Protein 2EHB (pdb70)

Nearest PDB structures (foldseek):
  2ehb-assembly1_A  TM=1.006E+00  e=1.854E-29  Arabidopsis thaliana
  1v1f-assembly1_A  TM=8.609E-01  e=2.657E-23  Arabidopsis thaliana
  2zfd-assembly1_A  TM=9.665E-01  e=7.787E-21  Arabidopsis thaliana
  5x9a-assembly1_B  TM=8.053E-01  e=3.527E-09  Ciona intestinalis
  6od0-assembly1_A  TM=8.178E-01  e=7.966E-07  Homo sapiens

GO terms:
  GO:0005515 protein binding (F, IPI)
  GO:0005737 cytoplasm (C, IDA)
  GO:0042539 hypotonic salinity response (P, IMP)
  GO:0030007 intracellular potassium ion homeostasis (P, IMP)
  GO:0071472 cellular response to salt stress (P, IMP)
  GO:0005513 detection of calcium ion (P, IMP)

InterPro domains:
  IPR002048 EF-hand domain [PF13202] (77-98)
  IPR002048 EF-hand domain [PF13499] (111-180)
  IPR002048 EF-hand domain [PS50222] (71-106)
  IPR002048 EF-hand domain [PS50222] (108-143)
  IPR002048 EF-hand domain [PS50222] (152-187)
  IPR002048 EF-hand domain [SM00054] (75-103)
  IPR002048 EF-hand domain [SM00054] (112-140)
  IPR002048 EF-hand domain [SM00054] (156-184)
  IPR002048 EF-hand domain [cd00051] (112-182)
  IPR011992 EF-hand domain pair [SSF47473] (22-206)
  IPR045198 Calcineurin B-like [PTHR23056] (1-213)

Radius of gyration: 20.64 Å; Cα contacts (8 Å, |Δi|>4): 469; chains: 2; bounding box: 41×58×54 Å

CATH classification: 1.10.238.10

Structure (mmCIF, N/CA/C/O backbone):
data_2EHB
#
_entry.id   2EHB
#
_cell.length_a   44.137
_cell.length_b   57.387
_cell.length_c   141.896
_cell.angle_alpha   90.00
_cell.angle_beta   90.00
_cell.angle_gamma   90.00
#
_symmetry.space_group_name_H-M   'P 21 21 21'
#
loop_
_entity.id
_entity.type
_entity.pdbx_description
1 polymer 'Calcineurin B-like protein 4'
2 polymer 'CBL-interacting serine/threonine-protein kinase 24'
3 non-polymer 'CALCIUM ION'
4 water water
#
loop_
_atom_site.group_PDB
_atom_site.id
_atom_site.type_symbol
_atom_site.label_atom_id
_atom_site.label_alt_id
_atom_site.label_comp_id
_atom_site.label_asym_id
_atom_site.label_entity_id
_atom_site.label_seq_id
_atom_site.pdbx_PDB_ins_code
_atom_site.Cartn_x
_atom_site.Cartn_y
_atom_site.Cartn_z
_atom_site.occupancy
_atom_site.B_iso_or_equiv
_atom_site.auth_seq_id
_atom_site.auth_comp_id
_atom_site.auth_asym_id
_atom_site.auth_atom_id
_atom_site.pdbx_PDB_model_num
ATOM 1 N N . ASP A 1 21 ? -24.412 -10.173 43.923 1.00 61.74 20 ASP A N 1
ATOM 2 C CA . ASP A 1 21 ? -23.218 -10.154 43.016 1.00 61.78 20 ASP A CA 1
ATOM 3 C C . ASP A 1 21 ? -23.351 -11.149 41.853 1.00 61.42 20 ASP A C 1
ATOM 4 O O . ASP A 1 21 ? -23.142 -10.770 40.699 1.00 61.33 20 ASP A O 1
ATOM 9 N N . PRO A 1 22 ? -23.690 -12.423 42.147 1.00 61.06 21 PRO A N 1
ATOM 10 C CA . PRO A 1 22 ? -24.067 -13.317 41.046 1.00 60.75 21 PRO A CA 1
ATOM 11 C C . PRO A 1 22 ? -25.263 -12.787 40.239 1.00 60.45 21 PRO A C 1
ATOM 12 O O . PRO A 1 22 ? -25.359 -13.052 39.039 1.00 60.61 21 PRO A O 1
ATOM 16 N N . GLU A 1 23 ? -26.153 -12.040 40.895 1.00 59.74 22 GLU A N 1
ATOM 17 C CA . GLU A 1 23 ? -27.321 -11.446 40.239 1.00 58.88 22 GLU A CA 1
ATOM 18 C C . GLU A 1 23 ? -26.921 -10.215 39.446 1.00 57.82 22 GLU A C 1
ATOM 19 O O . GLU A 1 23 ? -27.453 -9.971 38.361 1.00 57.67 22 GLU A O 1
ATOM 25 N N . LEU A 1 24 ? -25.990 -9.439 39.999 1.00 56.61 23 LEU A N 1
ATOM 26 C CA . LEU A 1 24 ? -25.436 -8.284 39.298 1.00 55.42 23 LEU A CA 1
ATOM 27 C C . LEU A 1 24 ? -24.616 -8.726 38.091 1.00 54.52 23 LEU A C 1
ATOM 28 O O . LEU A 1 24 ? -24.706 -8.113 37.023 1.00 54.67 23 LEU A O 1
ATOM 33 N N . LEU A 1 25 ? -23.825 -9.787 38.259 1.00 53.10 24 LEU A N 1
ATOM 34 C CA . LEU A 1 25 ? -22.989 -10.294 37.171 1.00 51.55 24 LEU A CA 1
ATOM 35 C C . LEU A 1 25 ? -23.856 -10.819 36.041 1.00 50.92 24 LEU A C 1
ATOM 36 O O . LEU A 1 25 ? -23.626 -10.505 34.883 1.00 50.34 24 LEU A O 1
ATOM 41 N N . ALA A 1 26 ? -24.868 -11.601 36.401 1.00 50.65 25 ALA A N 1
ATOM 42 C CA . ALA A 1 26 ? -25.801 -12.180 35.441 1.00 50.47 25 ALA A CA 1
ATOM 43 C C . ALA A 1 26 ? -26.583 -11.129 34.661 1.00 50.40 25 ALA A C 1
ATOM 44 O O . ALA A 1 26 ? -27.094 -11.414 33.580 1.00 50.56 25 ALA A O 1
ATOM 46 N N . SER A 1 27 ? -26.676 -9.918 35.209 1.00 50.43 26 SER A N 1
ATOM 47 C CA . SER A 1 27 ? -27.484 -8.864 34.596 1.00 50.48 26 SER A CA 1
ATOM 48 C C . SER A 1 27 ? -26.673 -8.003 33.634 1.00 50.11 26 SER A C 1
ATOM 49 O O . SER A 1 27 ? -27.245 -7.349 32.754 1.00 50.50 26 SER A O 1
ATOM 52 N N . VAL A 1 28 ? -25.353 -7.991 33.812 1.00 49.28 27 VAL A N 1
ATOM 53 C CA . VAL A 1 28 ? -24.467 -7.282 32.892 1.00 48.68 27 VAL A CA 1
ATOM 54 C C . VAL A 1 28 ? -23.850 -8.211 31.834 1.00 48.14 27 VAL A C 1
ATOM 55 O O . VAL A 1 28 ? -23.076 -7.765 30.980 1.00 48.42 27 VAL A O 1
ATOM 59 N N . THR A 1 29 ? -24.205 -9.491 31.884 1.00 47.39 28 THR A N 1
ATOM 60 C CA . THR A 1 29 ? -23.698 -10.485 30.930 1.00 46.78 28 THR A CA 1
ATOM 61 C C . THR A 1 29 ? -24.831 -11.359 30.379 1.00 46.74 28 THR A C 1
ATOM 62 O O . THR A 1 29 ? -25.910 -11.402 30.970 1.00 46.84 28 THR A O 1
ATOM 66 N N . PRO A 1 30 ? -24.588 -12.061 29.250 1.00 46.55 29 PRO A N 1
ATOM 67 C CA . PRO A 1 30 ? -25.530 -13.054 28.715 1.00 46.41 29 PRO A CA 1
ATOM 68 C C . PRO A 1 30 ? -25.767 -14.280 29.613 1.00 46.41 29 PRO A C 1
ATOM 69 O O . PRO A 1 30 ? -26.532 -15.177 29.241 1.00 45.97 29 PRO A O 1
ATOM 73 N N . PHE A 1 31 ? -25.111 -14.324 30.772 1.00 46.46 30 PHE A N 1
ATOM 74 C CA . PHE A 1 31 ? -25.275 -15.440 31.704 1.00 46.53 30 PHE A CA 1
ATOM 75 C C . PHE A 1 31 ? -26.484 -15.237 32.622 1.00 47.27 30 PHE A C 1
ATOM 76 O O . PHE A 1 31 ? -26.876 -14.105 32.917 1.00 47.21 30 PHE A O 1
ATOM 84 N N . THR A 1 32 ? -27.061 -16.340 33.080 1.00 48.24 31 THR A N 1
ATOM 85 C CA . THR A 1 32 ? -28.065 -16.280 34.134 1.00 49.35 31 THR A CA 1
ATOM 86 C C . THR A 1 32 ? -27.416 -16.544 35.482 1.00 49.80 31 THR A C 1
ATOM 87 O O . THR A 1 32 ? -26.313 -17.090 35.543 1.00 50.07 31 THR A O 1
ATOM 91 N N . VAL A 1 33 ? -28.108 -16.147 36.550 1.00 50.28 32 VAL A N 1
ATOM 92 C CA . VAL A 1 33 ? -27.715 -16.434 37.942 1.00 50.73 32 VAL A CA 1
ATOM 93 C C . VAL A 1 33 ? -27.151 -17.845 38.133 1.00 50.91 32 VAL A C 1
ATOM 94 O O . VAL A 1 33 ? -26.099 -18.013 38.744 1.00 51.26 32 VAL A O 1
ATOM 98 N N . GLU A 1 34 ? -27.839 -18.852 37.605 1.00 50.95 33 GLU A N 1
ATOM 99 C CA . GLU A 1 34 ? -27.422 -20.242 37.783 1.00 51.39 33 GLU A CA 1
ATOM 100 C C . GLU A 1 34 ? -26.113 -20.527 37.047 1.00 50.94 33 GLU A C 1
ATOM 101 O O . GLU A 1 34 ? -25.320 -21.375 37.474 1.00 50.93 33 GLU A O 1
ATOM 107 N N . GLU A 1 35 ? -25.905 -19.813 35.941 1.00 50.35 34 GLU A N 1
ATOM 108 C CA . GLU A 1 35 ? -24.691 -19.938 35.143 1.00 49.84 34 GLU A CA 1
ATOM 109 C C . GLU A 1 35 ? -23.492 -19.252 35.798 1.00 48.78 34 GLU A C 1
ATOM 110 O O . GLU A 1 35 ? -22.419 -19.850 35.888 1.00 48.29 34 GLU A O 1
ATOM 116 N N . VAL A 1 36 ? -23.669 -18.017 36.267 1.00 47.89 35 VAL A N 1
ATOM 117 C CA . VAL A 1 36 ? -22.604 -17.353 37.023 1.00 47.22 35 VAL A CA 1
ATOM 118 C C . VAL A 1 36 ? -22.138 -18.246 38.180 1.00 46.96 35 VAL A C 1
ATOM 119 O O . VAL A 1 36 ? -20.941 -18.452 38.347 1.00 47.24 35 VAL A O 1
ATOM 123 N N . GLU A 1 37 ? -23.079 -18.799 38.947 1.00 46.30 36 GLU A N 1
ATOM 124 C CA . GLU A 1 37 ? -22.743 -19.665 40.089 1.00 45.94 36 GLU A CA 1
ATOM 125 C C . GLU A 1 37 ? -22.028 -20.959 39.691 1.00 44.57 36 GLU A C 1
ATOM 126 O O . GLU A 1 37 ? -21.217 -21.482 40.461 1.00 44.51 36 GLU A O 1
ATOM 132 N N . ALA A 1 38 ? -22.335 -21.472 38.499 1.00 43.00 37 ALA A N 1
ATOM 133 C CA . ALA A 1 38 ? -21.616 -22.609 37.943 1.00 41.52 37 ALA A CA 1
ATOM 134 C C . ALA A 1 38 ? -20.168 -22.216 37.574 1.00 40.65 37 ALA A C 1
ATOM 135 O O . ALA A 1 38 ? -19.221 -22.989 37.787 1.00 40.29 37 ALA A O 1
ATOM 137 N N . LEU A 1 39 ? -20.009 -21.012 37.026 1.00 39.13 38 LEU A N 1
ATOM 138 C CA . LEU A 1 39 ? -18.694 -20.495 36.665 1.00 37.83 38 LEU A CA 1
ATOM 139 C C . LEU A 1 39 ? -17.836 -20.240 37.891 1.00 37.57 38 LEU A C 1
ATOM 140 O O . LEU A 1 39 ? -16.609 -20.321 37.816 1.00 37.19 38 LEU A O 1
ATOM 145 N N . TYR A 1 40 ? -18.476 -19.958 39.027 1.00 36.99 39 TYR A N 1
ATOM 146 C CA . TYR A 1 40 ? -17.729 -19.752 40.261 1.00 36.61 39 TYR A CA 1
ATOM 147 C C . TYR A 1 40 ? -17.030 -21.010 40.706 1.00 35.99 39 TYR A C 1
ATOM 148 O O . TYR A 1 40 ? -15.894 -20.945 41.168 1.00 35.41 39 TYR A O 1
ATOM 157 N N . GLU A 1 41 ? -17.692 -22.153 40.529 1.00 35.21 40 GLU A N 1
ATOM 158 C CA . GLU A 1 41 ? -17.081 -23.458 40.790 1.00 34.77 40 GLU A CA 1
ATOM 159 C C . GLU A 1 41 ? -15.823 -23.670 39.962 1.00 33.72 40 GLU A C 1
ATOM 160 O O . GLU A 1 41 ? -14.843 -24.208 40.457 1.00 33.68 40 GLU A O 1
ATOM 166 N N . LEU A 1 42 ? -15.870 -23.269 38.690 1.00 32.87 41 LEU A N 1
ATOM 167 C CA . LEU A 1 42 ? -14.720 -23.407 37.798 1.00 31.65 41 LEU A CA 1
ATOM 168 C C . LEU A 1 42 ? -13.606 -22.473 38.241 1.00 31.29 41 LEU A C 1
ATOM 169 O O . LEU A 1 42 ? -12.468 -22.908 38.367 1.00 30.94 41 LEU A O 1
ATOM 174 N N . PHE A 1 43 ? -13.952 -21.208 38.490 1.00 30.80 42 PHE A N 1
ATOM 175 C CA . PHE A 1 43 ? -12.992 -20.202 38.944 1.00 30.71 42 PHE A CA 1
ATOM 176 C C . PHE A 1 43 ? -12.235 -20.665 40.170 1.00 30.92 42 PHE A C 1
ATOM 177 O O . PHE A 1 43 ? -11.016 -20.468 40.265 1.00 31.25 42 PHE A O 1
ATOM 185 N N . LYS A 1 44 ? -12.950 -21.293 41.103 1.00 30.84 43 LYS A N 1
ATOM 186 C CA . LYS A 1 44 ? -12.325 -21.842 42.320 1.00 30.95 43 LYS A CA 1
ATOM 187 C C . LYS A 1 44 ? -11.219 -22.844 42.019 1.00 30.58 43 LYS A C 1
ATOM 188 O O . LYS A 1 44 ? -10.165 -22.800 42.654 1.00 31.36 43 LYS A O 1
ATOM 194 N N . LYS A 1 45 ? -11.457 -23.717 41.035 1.00 30.27 44 LYS A N 1
ATOM 195 C CA . LYS A 1 45 ? -10.456 -24.641 40.508 1.00 29.83 44 LYS A CA 1
ATOM 196 C C . LYS A 1 45 ? -9.243 -23.915 39.903 1.00 28.87 44 LYS A C 1
ATOM 197 O O . LYS A 1 45 ? -8.116 -24.161 40.312 1.00 27.76 44 LYS A O 1
ATOM 203 N N . LEU A 1 46 ? -9.492 -23.053 38.914 1.00 27.13 45 LEU A N 1
ATOM 204 C CA . LEU A 1 46 ? -8.438 -22.335 38.191 1.00 25.97 45 LEU A CA 1
ATOM 205 C C . LEU A 1 46 ? -7.582 -21.421 39.084 1.00 25.38 45 LEU A C 1
ATOM 206 O O . LEU A 1 46 ? -6.364 -21.339 38.932 1.00 24.65 45 LEU A O 1
ATOM 211 N N . SER A 1 47 ? -8.230 -20.768 40.036 1.00 24.76 46 SER A N 1
ATOM 212 C CA . SER A 1 47 ? -7.592 -19.743 40.846 1.00 24.58 46 SER A CA 1
ATOM 213 C C . SER A 1 47 ? -6.859 -20.273 42.093 1.00 24.11 46 SER A C 1
ATOM 214 O O . SER A 1 47 ? -6.221 -19.501 42.813 1.00 23.70 46 SER A O 1
ATOM 217 N N . SER A 1 48 ? -6.945 -21.576 42.341 1.00 23.73 47 SER A N 1
ATOM 218 C CA . SER A 1 48 ? -6.371 -22.152 43.555 1.00 23.67 47 SER A CA 1
ATOM 219 C C . SER A 1 48 ? -5.227 -23.135 43.294 1.00 22.94 47 SER A C 1
ATOM 220 O O . SER A 1 48 ? -4.779 -23.834 44.207 1.00 22.56 47 SER A O 1
ATOM 223 N N . SER A 1 49 ? -4.768 -23.208 42.051 1.00 22.63 48 SER A N 1
ATOM 224 C CA . SER A 1 49 ? -3.880 -24.291 41.649 1.00 22.14 48 SER A CA 1
ATOM 225 C C . SER A 1 49 ? -2.451 -24.118 42.144 1.00 22.26 48 SER A C 1
ATOM 226 O O . SER A 1 49 ? -1.728 -25.105 42.294 1.00 22.23 48 SER A O 1
ATOM 229 N N . ILE A 1 50 ? -2.042 -22.877 42.395 1.00 22.04 49 ILE A N 1
ATOM 230 C CA . ILE A 1 50 ? -0.652 -22.591 42.821 1.00 21.88 49 ILE A CA 1
ATOM 231 C C . ILE A 1 50 ? -0.645 -21.767 44.110 1.00 22.71 49 ILE A C 1
ATOM 232 O O . ILE A 1 50 ? -0.040 -22.175 45.102 1.00 23.42 49 ILE A O 1
ATOM 237 N N . ILE A 1 51 ? -1.313 -20.616 44.096 1.00 22.86 50 ILE A N 1
ATOM 238 C CA . ILE A 1 51 ? -1.540 -19.829 45.310 1.00 23.33 50 ILE A CA 1
ATOM 239 C C . ILE A 1 51 ? -3.059 -19.689 45.514 1.00 24.20 50 ILE A C 1
ATOM 240 O O . ILE A 1 51 ? -3.772 -19.124 44.675 1.00 23.71 50 ILE A O 1
ATOM 245 N N . ASP A 1 52 ? -3.558 -20.228 46.618 1.00 24.86 51 ASP A N 1
ATOM 246 C CA . ASP A 1 52 ? -4.998 -20.289 46.808 1.00 25.21 51 ASP A CA 1
ATOM 247 C C . ASP A 1 52 ? -5.516 -18.971 47.407 1.00 24.60 51 ASP A C 1
ATOM 248 O O . ASP A 1 52 ? -5.701 -18.843 48.620 1.00 24.62 51 ASP A O 1
ATOM 253 N N . ASP A 1 53 ? -5.748 -17.993 46.531 1.00 23.53 52 ASP A N 1
ATOM 254 C CA . ASP A 1 53 ? -6.020 -16.627 46.944 1.00 23.01 52 ASP A CA 1
ATOM 255 C C . ASP A 1 53 ? -7.258 -16.017 46.314 1.00 22.47 52 ASP A C 1
ATOM 256 O O . ASP A 1 53 ? -7.473 -14.820 46.450 1.00 22.42 52 ASP A O 1
ATOM 261 N N . GLY A 1 54 ? -8.046 -16.823 45.608 1.00 22.94 53 GLY A N 1
ATOM 262 C CA . GLY A 1 54 ? -9.228 -16.316 44.883 1.00 22.19 53 GLY A CA 1
ATOM 263 C C . GLY A 1 54 ? -8.904 -15.425 43.685 1.00 22.08 53 GLY A C 1
ATOM 264 O O . GLY A 1 54 ? -9.770 -14.657 43.223 1.00 22.22 53 GLY A O 1
ATOM 265 N N . LEU A 1 55 ? -7.650 -15.503 43.210 1.00 21.15 54 LEU A N 1
ATOM 266 C CA . LEU A 1 55 ? -7.192 -14.823 41.994 1.00 20.30 54 LEU A CA 1
ATOM 267 C C . LEU A 1 55 ? -6.453 -15.797 41.093 1.00 19.72 54 LEU A C 1
ATOM 268 O O . LEU A 1 55 ? -5.884 -16.772 41.570 1.00 20.20 54 LEU A O 1
ATOM 273 N N . ILE A 1 56 ? -6.459 -15.527 39.795 1.00 19.66 55 ILE A N 1
ATOM 274 C CA . ILE A 1 56 ? -5.666 -16.285 38.803 1.00 19.24 55 ILE A CA 1
ATOM 275 C C . ILE A 1 56 ? -4.468 -15.416 38.370 1.00 18.59 55 ILE A C 1
ATOM 276 O O . ILE A 1 56 ? -4.673 -14.337 37.818 1.00 18.01 55 ILE A O 1
ATOM 281 N N . HIS A 1 57 ? -3.245 -15.870 38.637 1.00 17.96 56 HIS A N 1
ATOM 282 C CA . HIS A 1 57 ? -2.037 -15.183 38.123 1.00 17.60 56 HIS A CA 1
ATOM 283 C C . HIS A 1 57 ? -1.475 -15.878 36.885 1.00 17.36 56 HIS A C 1
ATOM 284 O O . HIS A 1 57 ? -1.868 -16.973 36.548 1.00 16.26 56 HIS A O 1
ATOM 291 N N . LYS A 1 58 ? -0.552 -15.226 36.191 1.00 19.10 57 LYS A N 1
ATOM 292 C CA . LYS A 1 58 ? -0.038 -15.765 34.922 1.00 19.02 57 LYS A CA 1
ATOM 293 C C . LYS A 1 58 ? 0.263 -17.265 34.972 1.00 18.71 57 LYS A C 1
ATOM 294 O O . LYS A 1 58 ? -0.117 -18.022 34.063 1.00 19.70 57 LYS A O 1
ATOM 300 N N . GLU A 1 59 ? 0.887 -17.731 36.041 1.00 18.75 58 GLU A N 1
ATOM 301 C CA . GLU A 1 59 ? 1.316 -19.146 36.048 1.00 18.30 58 GLU A CA 1
ATOM 302 C C . GLU A 1 59 ? 0.130 -20.126 36.197 1.00 18.24 58 GLU A C 1
ATOM 303 O O . GLU A 1 59 ? 0.111 -21.200 35.626 1.00 17.64 58 GLU A O 1
ATOM 309 N N . GLU A 1 60 ? -0.863 -19.723 36.962 1.00 18.05 59 GLU A N 1
ATOM 310 C CA . GLU A 1 60 ? -2.078 -20.510 37.070 1.00 18.38 59 GLU A CA 1
ATOM 311 C C . GLU A 1 60 ? -2.800 -20.584 35.736 1.00 17.72 59 GLU A C 1
ATOM 312 O O . GLU A 1 60 ? -3.394 -21.595 35.412 1.00 18.49 59 GLU A O 1
ATOM 318 N N . PHE A 1 61 ? -2.704 -19.518 34.948 1.00 17.60 60 PHE A N 1
ATOM 319 C CA . PHE A 1 61 ? -3.362 -19.457 33.648 1.00 17.36 60 PHE A CA 1
ATOM 320 C C . PHE A 1 61 ? -2.664 -20.320 32.611 1.00 17.16 60 PHE A C 1
ATOM 321 O O . PHE A 1 61 ? -3.319 -21.042 31.847 1.00 14.69 60 PHE A O 1
ATOM 329 N N . GLN A 1 62 ? -1.323 -20.253 32.603 1.00 16.96 61 GLN A N 1
ATOM 330 C CA . GLN A 1 62 ? -0.501 -21.137 31.775 1.00 17.25 61 GLN A CA 1
ATOM 331 C C . GLN A 1 62 ? -0.746 -22.612 32.107 1.00 17.89 61 GLN A C 1
ATOM 332 O O . GLN A 1 62 ? -0.708 -23.477 31.217 1.00 18.24 61 GLN A O 1
ATOM 338 N N . LEU A 1 63 ? -1.019 -22.897 33.382 1.00 18.50 62 LEU A N 1
ATOM 339 C CA . LEU A 1 63 ? -1.252 -24.265 33.819 1.00 18.91 62 LEU A CA 1
ATOM 340 C C . LEU A 1 63 ? -2.578 -24.792 33.318 1.00 20.08 62 LEU A C 1
ATOM 341 O O . LEU A 1 63 ? -2.672 -25.946 32.929 1.00 21.28 62 LEU A O 1
ATOM 346 N N . ALA A 1 64 ? -3.600 -23.946 33.343 1.00 20.66 63 ALA A N 1
ATOM 347 C CA . ALA A 1 64 ? -4.935 -24.327 32.877 1.00 21.37 63 ALA A CA 1
ATOM 348 C C . ALA A 1 64 ? -4.991 -24.528 31.356 1.00 22.16 63 ALA A C 1
ATOM 349 O O . ALA A 1 64 ? -5.694 -25.417 30.855 1.00 22.81 63 ALA A O 1
ATOM 351 N N . LEU A 1 65 ? -4.245 -23.711 30.617 1.00 22.31 64 LEU A N 1
ATOM 352 C CA . LEU A 1 65 ? -4.233 -23.790 29.164 1.00 21.93 64 LEU A CA 1
ATOM 353 C C . LEU A 1 65 ? -3.245 -24.818 28.597 1.00 21.82 64 LEU A C 1
ATOM 354 O O . LEU A 1 65 ? -3.499 -25.425 27.564 1.00 21.86 64 LEU A O 1
ATOM 359 N N . PHE A 1 66 ? -2.087 -24.965 29.229 1.00 21.55 65 PHE A N 1
ATOM 360 C CA . PHE A 1 66 ? -1.034 -25.767 28.626 1.00 21.08 65 PHE A CA 1
ATOM 361 C C . PHE A 1 66 ? -0.687 -26.993 29.448 1.00 21.53 65 PHE A C 1
ATOM 362 O O . PHE A 1 66 ? 0.095 -27.832 28.983 1.00 22.06 65 PHE A O 1
ATOM 370 N N . ARG A 1 67 ? -1.248 -27.102 30.660 1.00 21.52 66 ARG A N 1
ATOM 371 C CA . ARG A 1 67 ? -0.799 -28.112 31.648 1.00 22.24 66 ARG A CA 1
ATOM 372 C C . ARG A 1 67 ? 0.707 -28.051 31.901 1.00 21.28 66 ARG A C 1
ATOM 373 O O . ARG A 1 67 ? 1.376 -29.060 32.139 1.00 21.39 66 ARG A O 1
ATOM 381 N N . ASN A 1 68 ? 1.228 -26.838 31.820 1.00 20.38 67 ASN A N 1
ATOM 382 C CA . ASN A 1 68 ? 2.617 -26.563 32.147 1.00 19.99 67 ASN A CA 1
ATOM 383 C C . ASN A 1 68 ? 2.656 -25.121 32.619 1.00 19.56 67 ASN A C 1
ATOM 384 O O . ASN A 1 68 ? 2.553 -24.195 31.802 1.00 18.94 67 ASN A O 1
ATOM 389 N N . ARG A 1 69 ? 2.780 -24.951 33.943 1.00 18.85 68 ARG A N 1
ATOM 390 C CA . ARG A 1 69 ? 2.770 -23.635 34.573 1.00 19.35 68 ARG A CA 1
ATOM 391 C C . ARG A 1 69 ? 3.862 -22.701 34.059 1.00 19.21 68 ARG A C 1
ATOM 392 O O . ARG A 1 69 ? 3.724 -21.492 34.157 1.00 18.45 68 ARG A O 1
ATOM 400 N N . ASN A 1 70 ? 4.950 -23.277 33.540 1.00 20.45 69 ASN A N 1
ATOM 401 C CA . ASN A 1 70 ? 6.081 -22.488 33.050 1.00 21.10 69 ASN A CA 1
ATOM 402 C C . ASN A 1 70 ? 6.101 -22.275 31.540 1.00 21.89 69 ASN A C 1
ATOM 403 O O . ASN A 1 70 ? 7.091 -21.767 31.000 1.00 21.36 69 ASN A O 1
ATOM 408 N N . ARG A 1 71 ? 5.023 -22.656 30.841 1.00 22.91 70 ARG A N 1
ATOM 409 C CA . ARG A 1 71 ? 5.000 -22.421 29.388 1.00 23.77 70 ARG A CA 1
ATOM 410 C C . ARG A 1 71 ? 4.431 -21.034 29.016 1.00 23.93 70 ARG A C 1
ATOM 411 O O . ARG A 1 71 ? 3.215 -20.765 29.161 1.00 22.74 70 ARG A O 1
ATOM 419 N N . ARG A 1 72 ? 5.342 -20.190 28.523 1.00 23.47 71 ARG A N 1
ATOM 420 C CA . ARG A 1 72 ? 5.098 -18.837 28.044 1.00 24.32 71 ARG A CA 1
ATOM 421 C C . ARG A 1 72 ? 4.625 -18.884 26.600 1.00 23.01 71 ARG A C 1
ATOM 422 O O . ARG A 1 72 ? 5.137 -19.662 25.816 1.00 22.39 71 ARG A O 1
ATOM 430 N N . ASN A 1 73 ? 3.662 -18.031 26.256 1.00 21.66 72 ASN A N 1
ATOM 431 C CA . ASN A 1 73 ? 3.058 -18.027 24.930 1.00 21.23 72 ASN A CA 1
ATOM 432 C C . ASN A 1 73 ? 2.416 -16.656 24.679 1.00 20.43 72 ASN A C 1
ATOM 433 O O . ASN A 1 73 ? 1.725 -16.138 25.551 1.00 19.98 72 ASN A O 1
ATOM 438 N N . LEU A 1 74 ? 2.632 -16.097 23.485 1.00 19.64 73 LEU A N 1
ATOM 439 C CA . LEU A 1 74 ? 2.254 -14.710 23.171 1.00 18.85 73 LEU A CA 1
ATOM 440 C C . LEU A 1 74 ? 0.745 -14.557 23.232 1.00 18.74 73 LEU A C 1
ATOM 441 O O . LEU A 1 74 ? 0.228 -13.592 23.803 1.00 19.04 73 LEU A O 1
ATOM 446 N N . PHE A 1 75 ? 0.048 -15.531 22.667 1.00 17.83 74 PHE A N 1
ATOM 447 C CA . PHE A 1 75 ? -1.409 -15.479 22.586 1.00 17.64 74 PHE A CA 1
ATOM 448 C C . PHE A 1 75 ? -2.065 -15.630 23.961 1.00 17.39 74 PHE A C 1
ATOM 449 O O . PHE A 1 75 ? -2.985 -14.904 24.263 1.00 17.51 74 PHE A O 1
ATOM 457 N N . ALA A 1 76 ? -1.554 -16.527 24.810 1.00 17.64 75 ALA A N 1
ATOM 458 C CA . ALA A 1 76 ? -2.033 -16.616 26.190 1.00 17.29 75 ALA A CA 1
ATOM 459 C C . ALA A 1 76 ? -1.790 -15.329 26.982 1.00 17.23 75 ALA A C 1
ATOM 460 O O . ALA A 1 76 ? -2.673 -14.877 27.720 1.00 16.75 75 ALA A O 1
ATOM 462 N N . ASP A 1 77 ? -0.591 -14.747 26.842 1.00 16.79 76 ASP A N 1
ATOM 463 C CA . ASP A 1 77 ? -0.291 -13.424 27.396 1.00 16.83 76 ASP A CA 1
ATOM 464 C C . ASP A 1 77 ? -1.283 -12.359 26.940 1.00 16.75 76 ASP A C 1
ATOM 465 O O . ASP A 1 77 ? -1.684 -11.502 27.726 1.00 17.66 76 ASP A O 1
ATOM 470 N N . ARG A 1 78 ? -1.619 -12.370 25.656 1.00 17.00 77 ARG A N 1
ATOM 471 C CA . ARG A 1 78 ? -2.579 -11.408 25.120 1.00 17.92 77 ARG A CA 1
ATOM 472 C C . ARG A 1 78 ? -3.980 -11.657 25.712 1.00 18.00 77 ARG A C 1
ATOM 473 O O . ARG A 1 78 ? -4.612 -10.712 26.182 1.00 18.38 77 ARG A O 1
ATOM 481 N N . ILE A 1 79 ? -4.431 -12.916 25.753 1.00 18.30 78 ILE A N 1
ATOM 482 C CA . ILE A 1 79 ? -5.757 -13.245 26.359 1.00 19.49 78 ILE A CA 1
ATOM 483 C C . ILE A 1 79 ? -5.838 -12.807 27.830 1.00 18.90 78 ILE A C 1
ATOM 484 O O . ILE A 1 79 ? -6.807 -12.159 28.257 1.00 18.65 78 ILE A O 1
ATOM 489 N N . PHE A 1 80 ? -4.822 -13.200 28.594 1.00 17.91 79 PHE A N 1
ATOM 490 C CA . PHE A 1 80 ? -4.663 -12.829 30.001 1.00 18.34 79 PHE A CA 1
ATOM 491 C C . PHE A 1 80 ? -4.761 -11.319 30.173 1.00 19.28 79 PHE A C 1
ATOM 492 O O . PHE A 1 80 ? -5.531 -10.828 31.007 1.00 19.65 79 PHE A O 1
ATOM 500 N N . ASP A 1 81 ? -3.987 -10.585 29.374 1.00 20.71 80 ASP A N 1
ATOM 501 C CA . ASP A 1 81 ? -3.932 -9.116 29.454 1.00 21.24 80 ASP A CA 1
ATOM 502 C C . ASP A 1 81 ? -5.269 -8.445 29.201 1.00 21.24 80 ASP A C 1
ATOM 503 O O . ASP A 1 81 ? -5.558 -7.425 29.812 1.00 21.66 80 ASP A O 1
ATOM 508 N N . VAL A 1 82 ? -6.060 -9.011 28.298 1.00 21.30 81 VAL A N 1
ATOM 509 C CA . VAL A 1 82 ? -7.367 -8.463 27.943 1.00 21.57 81 VAL A CA 1
ATOM 510 C C . VAL A 1 82 ? -8.407 -8.810 28.984 1.00 21.55 81 VAL A C 1
ATOM 511 O O . VAL A 1 82 ? -9.291 -8.002 29.263 1.00 22.21 81 VAL A O 1
ATOM 515 N N . PHE A 1 83 ? -8.306 -10.011 29.549 1.00 21.34 82 PHE A N 1
ATOM 516 C CA . PHE A 1 83 ? -9.122 -10.404 30.692 1.00 21.08 82 PHE A CA 1
ATOM 517 C C . PHE A 1 83 ? -8.893 -9.492 31.903 1.00 21.37 82 PHE A C 1
ATOM 518 O O . PHE A 1 83 ? -9.844 -9.123 32.620 1.00 20.84 82 PHE A O 1
ATOM 526 N N . ASP A 1 84 ? -7.633 -9.122 32.119 1.00 20.54 83 ASP A N 1
ATOM 527 C CA . ASP A 1 84 ? -7.249 -8.255 33.223 1.00 20.84 83 ASP A CA 1
ATOM 528 C C . ASP A 1 84 ? -7.669 -6.818 32.923 1.00 21.69 83 ASP A C 1
ATOM 529 O O . ASP A 1 84 ? -6.839 -5.958 32.607 1.00 20.49 83 ASP A O 1
ATOM 534 N N . VAL A 1 85 ? -8.972 -6.549 33.036 1.00 22.84 84 VAL A N 1
ATOM 535 C CA . VAL A 1 85 ? -9.473 -5.194 32.829 1.00 23.98 84 VAL A CA 1
ATOM 536 C C . VAL A 1 85 ? -9.006 -4.189 33.890 1.00 24.50 84 VAL A C 1
ATOM 537 O O . VAL A 1 85 ? -8.880 -2.997 33.606 1.00 25.09 84 VAL A O 1
ATOM 541 N N . LYS A 1 86 ? -8.725 -4.648 35.101 1.00 24.71 85 LYS A N 1
ATOM 542 C CA . LYS A 1 86 ? -8.253 -3.715 36.130 1.00 25.67 85 LYS A CA 1
ATOM 543 C C . LYS A 1 86 ? -6.757 -3.389 36.026 1.00 25.48 85 LYS A C 1
ATOM 544 O O . LYS A 1 86 ? -6.237 -2.569 36.784 1.00 26.52 85 LYS A O 1
ATOM 550 N N . ARG A 1 87 ? -6.090 -3.992 35.053 1.00 25.33 86 ARG A N 1
ATOM 551 C CA . ARG A 1 87 ? -4.627 -3.881 34.880 1.00 25.55 86 ARG A CA 1
ATOM 552 C C . ARG A 1 87 ? -3.802 -4.050 36.178 1.00 24.92 86 ARG A C 1
ATOM 553 O O . ARG A 1 87 ? -2.852 -3.282 36.452 1.00 24.26 86 ARG A O 1
ATOM 561 N N . ASN A 1 88 ? -4.140 -5.105 36.935 1.00 23.79 87 ASN A N 1
ATOM 562 C CA . ASN A 1 88 ? -3.508 -5.396 38.239 1.00 22.59 87 ASN A CA 1
ATOM 563 C C . ASN A 1 88 ? -2.701 -6.704 38.274 1.00 21.70 87 ASN A C 1
ATOM 564 O O . ASN A 1 88 ? -2.269 -7.160 39.337 1.00 20.58 87 ASN A O 1
ATOM 569 N N . GLY A 1 89 ? -2.517 -7.301 37.100 1.00 20.79 88 GLY A N 1
ATOM 570 C CA . GLY A 1 89 ? -1.686 -8.481 36.966 1.00 19.59 88 GLY A CA 1
ATOM 571 C C . GLY A 1 89 ? -2.365 -9.790 37.265 1.00 19.20 88 GLY A C 1
ATOM 572 O O . GLY A 1 89 ? -1.703 -10.808 37.248 1.00 18.83 88 GLY A O 1
ATOM 573 N N . VAL A 1 90 ? -3.686 -9.779 37.511 1.00 18.60 89 VAL A N 1
ATOM 574 C CA . VAL A 1 90 ? -4.423 -10.983 37.875 1.00 18.51 89 VAL A CA 1
ATOM 575 C C . VAL A 1 90 ? -5.863 -10.948 37.320 1.00 19.23 89 VAL A C 1
ATOM 576 O O . VAL A 1 90 ? -6.356 -9.887 36.930 1.00 18.89 89 VAL A O 1
ATOM 580 N N . ILE A 1 91 ? -6.517 -12.110 37.301 1.00 19.44 90 ILE A N 1
ATOM 581 C CA . ILE A 1 91 ? -7.902 -12.211 36.883 1.00 20.89 90 ILE A CA 1
ATOM 582 C C . ILE A 1 91 ? -8.726 -12.593 38.105 1.00 22.19 90 ILE A C 1
ATOM 583 O O . ILE A 1 91 ? -8.606 -13.698 38.628 1.00 22.44 90 ILE A O 1
ATOM 588 N N . GLU A 1 92 ? -9.517 -11.632 38.563 1.00 23.44 91 GLU A N 1
ATOM 589 C CA . GLU A 1 92 ? -10.508 -11.818 39.630 1.00 25.99 91 GLU A CA 1
ATOM 590 C C . GLU A 1 92 ? -11.770 -12.420 39.012 1.00 25.78 91 GLU A C 1
ATOM 591 O O . GLU A 1 92 ? -11.903 -12.416 37.795 1.00 26.68 91 GLU A O 1
ATOM 597 N N . PHE A 1 93 ? -12.688 -12.924 39.839 1.00 26.49 92 PHE A N 1
ATOM 598 C CA . PHE A 1 93 ? -13.902 -13.600 39.347 1.00 26.18 92 PHE A CA 1
ATOM 599 C C . PHE A 1 93 ? -14.802 -12.678 38.505 1.00 26.17 92 PHE A C 1
ATOM 600 O O . PHE A 1 93 ? -15.292 -13.079 37.453 1.00 26.27 92 PHE A O 1
ATOM 608 N N . GLY A 1 94 ? -15.003 -11.446 38.962 1.00 25.66 93 GLY A N 1
ATOM 609 C CA . GLY A 1 94 ? -15.635 -10.408 38.138 1.00 25.53 93 GLY A CA 1
ATOM 610 C C . GLY A 1 94 ? -15.015 -10.187 36.760 1.00 25.31 93 GLY A C 1
ATOM 611 O O . GLY A 1 94 ? -15.730 -10.126 35.773 1.00 25.16 93 GLY A O 1
ATOM 612 N N . GLU A 1 95 ? -13.682 -10.054 36.696 1.00 25.20 94 GLU A N 1
ATOM 613 C CA . GLU A 1 95 ? -12.960 -9.893 35.438 1.00 24.32 94 GLU A CA 1
ATOM 614 C C . GLU A 1 95 ? -13.215 -11.156 34.618 1.00 24.29 94 GLU A C 1
ATOM 615 O O . GLU A 1 95 ? -13.506 -11.102 33.419 1.00 24.82 94 GLU A O 1
ATOM 621 N N . PHE A 1 96 ? -13.135 -12.302 35.280 1.00 23.97 95 PHE A N 1
ATOM 622 C CA . PHE A 1 96 ? -13.298 -13.586 34.617 1.00 23.99 95 PHE A CA 1
ATOM 623 C C . PHE A 1 96 ? -14.662 -13.708 33.926 1.00 24.28 95 PHE A C 1
ATOM 624 O O . PHE A 1 96 ? -14.750 -14.089 32.766 1.00 24.09 95 PHE A O 1
ATOM 632 N N . VAL A 1 97 ? -15.723 -13.372 34.645 1.00 25.79 96 VAL A N 1
ATOM 633 C CA . VAL A 1 97 ? -17.098 -13.527 34.125 1.00 26.48 96 VAL A CA 1
ATOM 634 C C . VAL A 1 97 ? -17.449 -12.506 33.038 1.00 27.02 96 VAL A C 1
ATOM 635 O O . VAL A 1 97 ? -18.001 -12.854 32.006 1.00 27.61 96 VAL A O 1
ATOM 639 N N . ARG A 1 98 ? -17.103 -11.247 33.261 1.00 28.12 97 ARG A N 1
ATOM 640 C CA . ARG A 1 98 ? -17.352 -10.201 32.266 1.00 28.89 97 ARG A CA 1
ATOM 641 C C . ARG A 1 98 ? -16.724 -10.493 30.895 1.00 28.67 97 ARG A C 1
ATOM 642 O O . ARG A 1 98 ? -17.367 -10.304 29.854 1.00 28.52 97 ARG A O 1
ATOM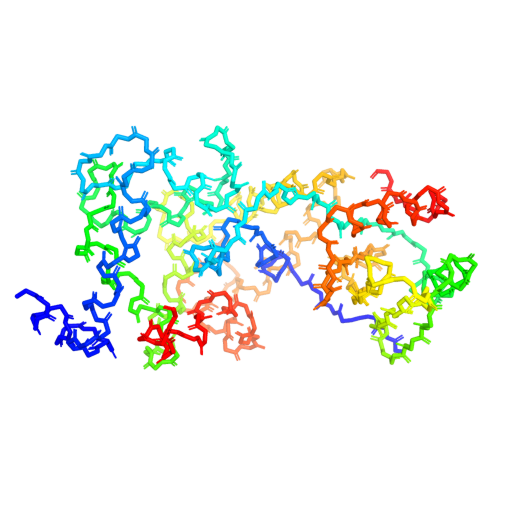 650 N N . SER A 1 99 ? -15.464 -10.929 30.902 1.00 28.29 98 SER A N 1
ATOM 651 C CA . SER A 1 99 ? -14.757 -11.277 29.670 1.00 27.90 98 SER A CA 1
ATOM 652 C C . SER A 1 99 ? -15.281 -12.559 29.000 1.00 27.46 98 SER A C 1
ATOM 653 O O . SER A 1 99 ? -15.400 -12.601 27.785 1.00 27.85 98 SER A O 1
ATOM 656 N N . LEU A 1 100 ? -15.612 -13.585 29.777 1.00 27.20 99 LEU A N 1
ATOM 657 C CA . LEU A 1 100 ? -16.167 -14.824 29.212 1.00 27.04 99 LEU A CA 1
ATOM 658 C C . LEU A 1 100 ? -17.546 -14.613 28.590 1.00 27.03 99 LEU A C 1
ATOM 659 O O . LEU A 1 100 ? -17.925 -15.329 27.664 1.00 27.60 99 LEU A O 1
ATOM 664 N N . GLY A 1 101 ? -18.281 -13.631 29.100 1.00 26.63 100 GLY A N 1
ATOM 665 C CA . GLY A 1 101 ? -19.573 -13.239 28.532 1.00 26.96 100 GLY A CA 1
ATOM 666 C C . GLY A 1 101 ? -19.484 -12.923 27.051 1.00 26.83 100 GLY A C 1
ATOM 667 O O . GLY A 1 101 ? -20.463 -13.078 26.315 1.00 26.36 100 GLY A O 1
ATOM 668 N N . VAL A 1 102 ? -18.297 -12.484 26.621 1.00 25.78 101 VAL A N 1
ATOM 669 C CA . VAL A 1 102 ? -18.038 -12.190 25.223 1.00 25.04 101 VAL A CA 1
ATOM 670 C C . VAL A 1 102 ? -17.953 -13.469 24.380 1.00 25.07 101 VAL A C 1
ATOM 671 O O . VAL A 1 102 ? -18.266 -13.446 23.188 1.00 25.33 101 VAL A O 1
ATOM 675 N N . PHE A 1 103 ? -17.543 -14.578 24.988 1.00 25.18 102 PHE A N 1
ATOM 676 C CA . PHE A 1 103 ? -17.457 -15.858 24.277 1.00 25.86 102 PHE A CA 1
ATOM 677 C C . PHE A 1 103 ? -18.782 -16.657 24.223 1.00 27.30 102 PHE A C 1
ATOM 678 O O . PHE A 1 103 ? -18.849 -17.710 23.598 1.00 27.20 102 PHE A O 1
ATOM 686 N N . HIS A 1 104 ? -19.823 -16.151 24.880 1.00 29.25 103 HIS A N 1
ATOM 687 C CA . HIS A 1 104 ? -21.142 -16.796 24.899 1.00 31.46 103 HIS A CA 1
ATOM 688 C C . HIS A 1 104 ? -21.737 -16.781 23.490 1.00 32.16 103 HIS A C 1
ATOM 689 O O . HIS A 1 104 ? -21.654 -15.758 22.800 1.00 32.15 103 HIS A O 1
ATOM 696 N N . PRO A 1 105 ? -22.335 -17.912 23.053 1.00 33.34 104 PRO A N 1
ATOM 697 C CA . PRO A 1 105 ? -22.980 -17.999 21.732 1.00 34.01 104 PRO A CA 1
ATOM 698 C C . PRO A 1 105 ? -23.882 -16.820 21.411 1.00 34.64 104 PRO A C 1
ATOM 699 O O . PRO A 1 105 ? -24.006 -16.462 20.250 1.00 35.12 104 PRO A O 1
ATOM 703 N N . SER A 1 106 ? -24.453 -16.194 22.435 1.00 35.26 105 SER A N 1
ATOM 704 C CA . SER A 1 106 ? -25.439 -15.132 22.248 1.00 35.70 105 SER A CA 1
ATOM 705 C C . SER A 1 106 ? -24.900 -13.712 22.399 1.00 35.71 105 SER A C 1
ATOM 706 O O . SER A 1 106 ? -25.673 -12.750 22.304 1.00 36.20 105 SER A O 1
ATOM 709 N N . ALA A 1 107 ? -23.593 -13.563 22.633 1.00 35.00 106 ALA A N 1
ATOM 710 C CA . ALA A 1 107 ? -22.983 -12.234 22.694 1.00 34.49 106 ALA A CA 1
ATOM 711 C C . ALA A 1 107 ? -23.078 -11.588 21.312 1.00 34.31 106 ALA A C 1
ATOM 712 O O . ALA A 1 107 ? -22.958 -12.284 20.305 1.00 34.98 106 ALA A O 1
ATOM 714 N N . PRO A 1 108 ? -23.295 -10.264 21.249 1.00 34.16 107 PRO A N 1
ATOM 715 C CA . PRO A 1 108 ? -23.336 -9.593 19.943 1.00 34.43 107 PRO A CA 1
ATOM 716 C C . PRO A 1 108 ? -22.009 -9.749 19.177 1.00 34.53 107 PRO A C 1
ATOM 717 O O . PRO A 1 108 ? -20.939 -9.607 19.769 1.00 34.97 107 PRO A O 1
ATOM 721 N N . VAL A 1 109 ? -22.082 -10.043 17.881 1.00 34.04 108 VAL A N 1
ATOM 722 C CA . VAL A 1 109 ? -20.890 -10.423 17.124 1.00 33.98 108 VAL A CA 1
ATOM 723 C C . VAL A 1 109 ? -19.855 -9.296 17.071 1.00 33.66 108 VAL A C 1
ATOM 724 O O . VAL A 1 109 ? -18.651 -9.552 17.022 1.00 33.21 108 VAL A O 1
ATOM 728 N N . HIS A 1 110 ? -20.327 -8.060 17.133 1.00 33.63 109 HIS A N 1
ATOM 729 C CA . HIS A 1 110 ? -19.424 -6.922 17.098 1.00 34.27 109 HIS A CA 1
ATOM 730 C C . HIS A 1 110 ? -18.528 -6.816 18.346 1.00 33.62 109 HIS A C 1
ATOM 731 O O . HIS A 1 110 ? -17.378 -6.348 18.264 1.00 33.18 109 HIS A O 1
ATOM 738 N N . GLU A 1 111 ? -19.044 -7.274 19.483 1.00 32.78 110 GLU A N 1
ATOM 739 C CA . GLU A 1 111 ? -18.225 -7.378 20.684 1.00 32.08 110 GLU A CA 1
ATOM 740 C C . GLU A 1 111 ? -17.102 -8.394 20.460 1.00 30.33 110 GLU A C 1
ATOM 741 O O . GLU A 1 111 ? -15.952 -8.125 20.806 1.00 30.01 110 GLU A O 1
ATOM 747 N N . LYS A 1 112 ? -17.440 -9.529 19.846 1.00 28.44 111 LYS A N 1
ATOM 748 C CA . LYS A 1 112 ? -16.469 -10.586 19.493 1.00 26.84 111 LYS A CA 1
ATOM 749 C C . LYS A 1 112 ? -15.363 -10.077 18.566 1.00 26.18 111 LYS A C 1
ATOM 750 O O . LYS A 1 112 ? -14.177 -10.294 18.815 1.00 25.80 111 LYS A O 1
ATOM 756 N N . VAL A 1 113 ? -15.781 -9.394 17.509 1.00 25.40 112 VAL A N 1
ATOM 757 C CA . VAL A 1 113 ? -14.900 -8.691 16.567 1.00 25.75 112 VAL A CA 1
ATOM 758 C C . VAL A 1 113 ? -13.927 -7.697 17.258 1.00 25.47 112 VAL A C 1
ATOM 759 O O . VAL A 1 113 ? -12.714 -7.679 16.966 1.00 24.90 112 VAL A O 1
ATOM 763 N N . LYS A 1 114 ? -14.434 -6.886 18.187 1.00 24.94 113 LYS A N 1
ATOM 764 C CA . LYS A 1 114 ? -13.543 -5.910 18.808 1.00 26.25 113 LYS A CA 1
ATOM 765 C C . LYS A 1 114 ? -12.585 -6.494 19.891 1.00 24.72 113 LYS A C 1
ATOM 766 O O . LYS A 1 114 ? -11.464 -5.985 20.093 1.00 24.96 113 LYS A O 1
ATOM 772 N N . PHE A 1 115 ? -13.002 -7.589 20.517 1.00 22.95 114 PHE A N 1
ATOM 773 C CA . PHE A 1 115 ? -12.166 -8.348 21.441 1.00 21.77 114 PHE A CA 1
ATOM 774 C C . PHE A 1 115 ? -10.967 -8.955 20.713 1.00 21.15 114 PHE A C 1
ATOM 775 O O . PHE A 1 115 ? -9.846 -8.826 21.174 1.00 21.44 114 PHE A O 1
ATOM 783 N N . ALA A 1 116 ? -11.199 -9.608 19.568 1.00 20.24 115 ALA A N 1
ATOM 784 C CA . ALA A 1 116 ? -10.099 -10.141 18.748 1.00 19.81 1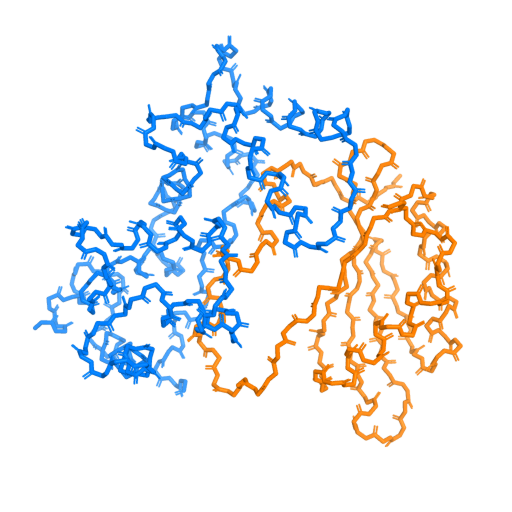15 ALA A CA 1
ATOM 785 C C . ALA A 1 116 ? -9.115 -9.064 18.290 1.00 19.46 115 ALA A C 1
ATOM 786 O O . ALA A 1 116 ? -7.876 -9.244 18.338 1.00 19.47 115 ALA A O 1
ATOM 788 N N . PHE A 1 117 ? -9.668 -7.937 17.855 1.00 19.67 116 PHE A N 1
ATOM 789 C CA . PHE A 1 117 ? -8.892 -6.744 17.493 1.00 20.07 116 PHE A CA 1
ATOM 790 C C . PHE A 1 117 ? -7.941 -6.284 18.616 1.00 20.57 116 PHE A C 1
ATOM 791 O O . PHE A 1 117 ? -6.729 -6.041 18.385 1.00 20.59 116 PHE A O 1
ATOM 799 N N . LYS A 1 118 ? -8.497 -6.142 19.814 1.00 20.62 117 LYS A N 1
ATOM 800 C CA . LYS A 1 118 ? -7.730 -5.856 21.034 1.00 21.58 117 LYS A CA 1
ATOM 801 C C . LYS A 1 118 ? -6.611 -6.884 21.298 1.00 20.89 117 LYS A C 1
ATOM 802 O O . LYS A 1 118 ? -5.522 -6.508 21.730 1.00 21.28 117 LYS A O 1
ATOM 808 N N . LEU A 1 119 ? -6.873 -8.171 21.040 1.00 20.11 118 LEU A N 1
ATOM 809 C CA . LEU A 1 119 ? -5.844 -9.225 21.217 1.00 19.51 118 LEU A CA 1
ATOM 810 C C . LEU A 1 119 ? -4.679 -9.045 20.273 1.00 19.47 118 LEU A C 1
ATOM 811 O O . LEU A 1 119 ? -3.518 -9.151 20.675 1.00 19.87 118 LEU A O 1
ATOM 816 N N . TYR A 1 120 ? -4.997 -8.779 19.012 1.00 19.04 119 TYR A N 1
ATOM 817 C CA . TYR A 1 120 ? -4.004 -8.678 17.966 1.00 19.33 119 TYR A CA 1
ATOM 818 C C . TYR A 1 120 ? -3.242 -7.358 17.953 1.00 19.17 119 TYR A C 1
ATOM 819 O O . TYR A 1 120 ? -2.151 -7.305 17.418 1.00 18.21 119 TYR A O 1
ATOM 828 N N . ASP A 1 121 ? -3.834 -6.298 18.514 1.00 19.06 120 ASP A N 1
ATOM 829 C CA . ASP A 1 121 ? -3.110 -5.046 18.744 1.00 19.39 120 ASP A CA 1
ATOM 830 C C . ASP A 1 121 ? -2.124 -5.238 19.909 1.00 19.99 120 ASP A C 1
ATOM 831 O O . ASP A 1 121 ? -2.349 -4.810 21.048 1.00 20.89 120 ASP A O 1
ATOM 836 N N . LEU A 1 122 ? -1.023 -5.918 19.604 1.00 20.64 121 LEU A N 1
ATOM 837 C CA . LEU A 1 122 ? -0.079 -6.402 20.610 1.00 21.11 121 LEU A CA 1
ATOM 838 C C . LEU A 1 122 ? 0.330 -5.343 21.612 1.00 21.52 121 LEU A C 1
ATOM 839 O O . LEU A 1 122 ? 0.348 -5.601 22.808 1.00 21.15 121 LEU A O 1
ATOM 844 N N . ARG A 1 123 ? 0.635 -4.142 21.135 1.00 22.62 122 ARG A N 1
ATOM 845 C CA . ARG A 1 123 ? 1.226 -3.122 22.016 1.00 23.71 122 ARG A CA 1
ATOM 846 C C . ARG A 1 123 ? 0.358 -1.890 22.177 1.00 23.91 122 ARG A C 1
ATOM 847 O O . ARG A 1 123 ? 0.847 -0.780 22.355 1.00 24.30 122 ARG A O 1
ATOM 855 N N . GLN A 1 124 ? -0.951 -2.116 22.163 1.00 24.26 123 GLN A N 1
ATOM 856 C CA . GLN A 1 124 ? -1.966 -1.061 22.289 1.00 23.90 123 GLN A CA 1
ATOM 857 C C . GLN A 1 124 ? -1.675 0.141 21.419 1.00 22.81 123 GLN A C 1
ATOM 858 O O . GLN A 1 124 ? -1.684 1.269 21.915 1.00 22.52 123 GLN A O 1
ATOM 864 N N . THR A 1 125 ? -1.440 -0.075 20.132 1.00 22.08 124 THR A N 1
ATOM 865 C CA . THR A 1 125 ? -1.158 1.059 19.253 1.00 22.46 124 THR A CA 1
ATOM 866 C C . THR A 1 125 ? -2.431 1.680 18.690 1.00 22.75 124 THR A C 1
ATOM 867 O O . THR A 1 125 ? -2.368 2.750 18.067 1.00 23.33 124 THR A O 1
ATOM 871 N N . GLY A 1 126 ? -3.578 1.020 18.930 1.00 21.57 125 GLY A N 1
ATOM 872 C CA . GLY A 1 126 ? -4.859 1.409 18.342 1.00 20.67 125 GLY A CA 1
ATOM 873 C C . GLY A 1 126 ? -5.124 0.837 16.956 1.00 20.58 125 GLY A C 1
ATOM 874 O O . GLY A 1 126 ? -6.211 1.043 16.397 1.00 20.04 125 GLY A O 1
ATOM 875 N N . PHE A 1 127 ? -4.117 0.162 16.394 1.00 20.10 126 PHE A N 1
ATOM 876 C CA . PHE A 1 127 ? -4.203 -0.526 15.098 1.00 20.68 126 PHE A CA 1
ATOM 877 C C . PHE A 1 127 ? -3.558 -1.916 15.212 1.00 20.21 126 PHE A C 1
ATOM 878 O O . PHE A 1 127 ? -2.859 -2.200 16.176 1.00 20.14 126 PHE A O 1
ATOM 886 N N . ILE A 1 128 ? -3.807 -2.787 14.240 1.00 20.22 127 ILE A N 1
ATOM 887 C CA . ILE A 1 128 ? -3.028 -4.002 14.109 1.00 19.75 127 ILE A CA 1
ATOM 888 C C . ILE A 1 128 ? -1.899 -3.637 13.152 1.00 20.14 127 ILE A C 1
ATOM 889 O O . ILE A 1 128 ? -2.117 -3.490 11.958 1.00 20.26 127 ILE A O 1
ATOM 894 N N . GLU A 1 129 ? -0.703 -3.445 13.703 1.00 20.10 128 GLU A N 1
ATOM 895 C CA . GLU A 1 129 ? 0.450 -3.049 12.905 1.00 20.64 128 GLU A CA 1
ATOM 896 C C . GLU A 1 129 ? 0.936 -4.218 12.078 1.00 21.01 128 GLU A C 1
ATOM 897 O O . GLU A 1 129 ? 0.704 -5.372 12.438 1.00 20.80 128 GLU A O 1
ATOM 903 N N . ARG A 1 130 ? 1.624 -3.925 10.975 1.00 21.39 129 ARG A N 1
ATOM 904 C CA . ARG A 1 130 ? 2.116 -4.987 10.128 1.00 22.29 129 ARG A CA 1
ATOM 905 C C . ARG A 1 130 ? 3.121 -5.857 10.889 1.00 22.89 129 ARG A C 1
ATOM 906 O O . ARG A 1 130 ? 3.079 -7.085 10.780 1.00 22.66 129 ARG A O 1
ATOM 914 N N . GLU A 1 131 ? 3.991 -5.227 11.680 1.00 23.51 130 GLU A N 1
ATOM 915 C CA . GLU A 1 131 ? 4.948 -5.975 12.482 1.00 24.37 130 GLU A CA 1
ATOM 916 C C . GLU A 1 131 ? 4.278 -6.723 13.638 1.00 23.58 130 GLU A C 1
ATOM 917 O O . GLU A 1 131 ? 4.855 -7.665 14.171 1.00 22.74 130 GLU A O 1
ATOM 923 N N . GLU A 1 132 ? 3.059 -6.321 14.003 1.00 22.45 131 GLU A N 1
ATOM 924 C CA . GLU A 1 132 ? 2.302 -7.057 15.015 1.00 21.85 131 GLU A CA 1
ATOM 925 C C . GLU A 1 132 ? 1.753 -8.337 14.404 1.00 21.51 131 GLU A C 1
ATOM 926 O O . GLU A 1 132 ? 1.913 -9.393 14.984 1.00 22.35 131 GLU A O 1
ATOM 932 N N . LEU A 1 133 ? 1.169 -8.270 13.211 1.00 21.24 132 LEU A N 1
ATOM 933 C CA . LEU A 1 133 ? 0.844 -9.496 12.475 1.00 20.57 132 LEU A CA 1
ATOM 934 C C . LEU A 1 133 ? 2.071 -10.422 12.312 1.00 19.99 132 LEU A C 1
ATOM 935 O O . LEU A 1 133 ? 1.998 -11.609 12.593 1.00 19.07 132 LEU A O 1
ATOM 940 N N . LYS A 1 134 ? 3.204 -9.869 11.895 1.00 20.00 133 LYS A N 1
ATOM 941 C CA . LYS A 1 134 ? 4.396 -10.676 11.707 1.00 19.75 133 LYS A CA 1
ATOM 942 C C . LYS A 1 134 ? 4.825 -11.397 12.986 1.00 19.63 133 LYS A C 1
ATOM 943 O O . LYS A 1 134 ? 5.144 -12.603 12.959 1.00 20.23 133 LYS A O 1
ATOM 949 N N . GLU A 1 135 ? 4.874 -10.667 14.106 1.00 19.44 134 GLU A N 1
ATOM 950 C CA . GLU A 1 135 ? 5.244 -11.281 15.388 1.00 19.42 134 GLU A CA 1
ATOM 951 C C . GLU A 1 135 ? 4.301 -12.417 15.773 1.00 18.51 134 GLU A C 1
ATOM 952 O O . GLU A 1 135 ? 4.730 -13.447 16.303 1.00 17.87 134 GLU A O 1
ATOM 958 N N . MET A 1 136 ? 2.999 -12.220 15.548 1.00 17.45 135 MET A N 1
ATOM 959 C CA . MET A 1 136 ? 2.031 -13.309 15.771 1.00 16.96 135 MET A CA 1
ATOM 960 C C . MET A 1 136 ? 2.281 -14.550 14.910 1.00 16.53 135 MET A C 1
ATOM 961 O O . MET A 1 136 ? 2.244 -15.668 15.406 1.00 17.51 135 MET A O 1
ATOM 966 N N . VAL A 1 137 ? 2.521 -14.347 13.623 1.00 16.93 136 VAL A N 1
ATOM 967 C CA . VAL A 1 137 ? 2.789 -15.431 12.706 1.00 18.01 136 VAL A CA 1
ATOM 968 C C . VAL A 1 137 ? 4.037 -16.204 13.137 1.00 18.12 136 VAL A C 1
ATOM 969 O O . VAL A 1 137 ? 4.029 -17.425 13.136 1.00 18.61 136 VAL A O 1
ATOM 973 N N . VAL A 1 138 ? 5.102 -15.496 13.514 1.00 19.01 137 VAL A N 1
ATOM 974 C CA . VAL A 1 138 ? 6.340 -16.147 14.023 1.00 19.46 137 VAL A CA 1
ATOM 975 C C . VAL A 1 138 ? 6.058 -16.938 15.305 1.00 19.95 137 VAL A C 1
ATOM 976 O O . VAL A 1 138 ? 6.559 -18.062 15.461 1.00 20.90 137 VAL A O 1
ATOM 980 N N . ALA A 1 139 ? 5.236 -16.387 16.205 1.00 19.80 138 ALA A N 1
ATOM 981 C CA . ALA A 1 139 ? 4.934 -17.074 17.477 1.00 19.63 138 ALA A CA 1
ATOM 982 C C . ALA A 1 139 ? 4.138 -18.361 17.227 1.00 20.17 138 ALA A C 1
ATOM 983 O O . ALA A 1 139 ? 4.375 -19.369 17.871 1.00 20.45 138 ALA A O 1
ATOM 985 N N . LEU A 1 140 ? 3.193 -18.301 16.292 1.00 20.12 139 LEU A N 1
ATOM 986 C CA . LEU A 1 140 ? 2.388 -19.465 15.904 1.00 20.29 139 LEU A CA 1
ATOM 987 C C . LEU A 1 140 ? 3.261 -20.589 15.369 1.00 19.76 139 LEU A C 1
ATOM 988 O O . LEU A 1 140 ? 3.069 -21.749 15.713 1.00 19.26 139 LEU A O 1
ATOM 993 N N . LEU A 1 141 ? 4.215 -20.230 14.520 1.00 20.30 140 LEU A N 1
ATOM 994 C CA . LEU A 1 141 ? 5.159 -21.193 13.973 1.00 20.67 140 LEU A CA 1
ATOM 995 C C . LEU A 1 141 ? 5.998 -21.771 15.084 1.00 21.80 140 LEU A C 1
ATOM 996 O O . LEU A 1 141 ? 6.169 -23.000 15.164 1.00 22.76 140 LEU A O 1
ATOM 1001 N N . HIS A 1 142 ? 6.506 -20.898 15.953 1.00 22.39 141 HIS A N 1
ATOM 1002 C CA . HIS A 1 142 ? 7.349 -21.319 17.077 1.00 22.78 141 HIS A CA 1
ATOM 1003 C C . HIS A 1 142 ? 6.568 -22.272 17.968 1.00 22.59 141 HIS A C 1
ATOM 1004 O O . HIS A 1 142 ? 6.999 -23.395 18.252 1.00 21.65 141 HIS A O 1
ATOM 1011 N N . GLU A 1 143 ? 5.389 -21.824 18.392 1.00 21.74 142 GLU A N 1
ATOM 1012 C CA . GLU A 1 143 ? 4.491 -22.684 19.144 1.00 21.60 142 GLU A CA 1
ATOM 1013 C C . GLU A 1 143 ? 4.327 -24.061 18.499 1.00 21.92 142 GLU A C 1
ATOM 1014 O O . GLU A 1 143 ? 4.358 -25.062 19.197 1.00 22.47 142 GLU A O 1
ATOM 1020 N N . SER A 1 144 ? 4.127 -24.118 17.184 1.00 23.31 143 SER A N 1
ATOM 1021 C CA . SER A 1 144 ? 3.886 -25.394 16.492 1.00 24.25 143 SER A CA 1
ATOM 1022 C C . SER A 1 144 ? 5.162 -26.198 16.214 1.00 25.10 143 SER A C 1
ATOM 1023 O O . SER A 1 144 ? 5.095 -27.321 15.707 1.00 24.78 143 SER A O 1
ATOM 1026 N N . GLU A 1 145 ? 6.318 -25.609 16.520 1.00 26.12 144 GLU A N 1
ATOM 1027 C CA . GLU A 1 145 ? 7.616 -26.215 16.225 1.00 27.38 144 GLU A CA 1
ATOM 1028 C C . GLU A 1 145 ? 7.823 -26.391 14.720 1.00 27.33 144 GLU A C 1
ATOM 1029 O O . GLU A 1 145 ? 8.312 -27.422 14.264 1.00 27.86 144 GLU A O 1
ATOM 1035 N N . LEU A 1 146 ? 7.446 -25.363 13.963 1.00 27.17 145 LEU A N 1
ATOM 1036 C CA . LEU A 1 146 ? 7.643 -25.313 12.531 1.00 27.15 145 LEU A CA 1
ATOM 1037 C C . LEU A 1 146 ? 8.756 -24.338 12.192 1.00 27.50 145 LEU A C 1
ATOM 1038 O O . LEU A 1 146 ? 8.851 -23.275 12.772 1.00 28.11 145 LEU A O 1
ATOM 1043 N N . VAL A 1 147 ? 9.574 -24.685 11.215 1.00 28.38 146 VAL A N 1
ATOM 1044 C CA . VAL A 1 147 ? 10.746 -23.878 10.897 1.00 29.38 146 VAL A CA 1
ATOM 1045 C C . VAL A 1 147 ? 10.639 -23.397 9.451 1.00 29.78 146 VAL A C 1
ATOM 1046 O O . VAL A 1 147 ? 10.644 -24.215 8.520 1.00 29.75 146 VAL A O 1
ATOM 1050 N N . LEU A 1 148 ? 10.488 -22.077 9.286 1.00 29.87 147 LEU A N 1
ATOM 1051 C CA . LEU A 1 148 ? 10.329 -21.429 7.968 1.00 30.56 147 LEU A CA 1
ATOM 1052 C C . LEU A 1 148 ? 11.256 -20.230 7.833 1.00 30.90 147 LEU A C 1
ATOM 1053 O O . LEU A 1 148 ? 11.541 -19.545 8.830 1.00 31.14 147 LEU A O 1
ATOM 1058 N N . SER A 1 149 ? 11.670 -19.960 6.594 1.00 31.42 148 SER A N 1
ATOM 1059 C CA . SER A 1 149 ? 12.564 -18.833 6.286 1.00 32.32 148 SER A CA 1
ATOM 1060 C C . SER A 1 149 ? 11.885 -17.468 6.389 1.00 33.17 148 SER A C 1
ATOM 1061 O O . SER A 1 149 ? 10.643 -17.357 6.323 1.00 33.24 148 SER A O 1
ATOM 1064 N N . GLU A 1 150 ? 12.705 -16.427 6.536 1.00 33.94 149 GLU A N 1
ATOM 1065 C CA . GLU A 1 150 ? 12.206 -15.066 6.609 1.00 35.22 149 GLU A CA 1
ATOM 1066 C C . GLU A 1 150 ? 11.386 -14.691 5.383 1.00 34.48 149 GLU A C 1
ATOM 1067 O O . GLU A 1 150 ? 10.320 -14.085 5.496 1.00 34.56 149 GLU A O 1
ATOM 1073 N N . ASP A 1 151 ? 11.869 -15.093 4.217 1.00 34.29 150 ASP A N 1
ATOM 1074 C CA . ASP A 1 151 ? 11.181 -14.837 2.954 1.00 34.24 150 ASP A CA 1
ATOM 1075 C C . ASP A 1 151 ? 9.780 -15.463 2.894 1.00 32.71 150 ASP A C 1
ATOM 1076 O O . ASP A 1 151 ? 8.845 -14.853 2.380 1.00 32.16 150 ASP A O 1
ATOM 1081 N N . MET A 1 152 ? 9.651 -16.682 3.405 1.00 31.23 151 MET A N 1
ATOM 1082 C CA . MET A 1 152 ? 8.383 -17.402 3.367 1.00 30.38 151 MET A CA 1
ATOM 1083 C C . MET A 1 152 ? 7.345 -16.746 4.279 1.00 29.18 151 MET A C 1
ATOM 1084 O O . MET A 1 152 ? 6.172 -16.578 3.894 1.00 29.27 151 MET A O 1
ATOM 1089 N N . ILE A 1 153 ? 7.788 -16.381 5.480 1.00 27.80 152 ILE A N 1
ATOM 1090 C CA . ILE A 1 153 ? 6.970 -15.663 6.474 1.00 27.56 152 ILE A CA 1
ATOM 1091 C C . ILE A 1 153 ? 6.442 -14.296 5.946 1.00 27.14 152 ILE A C 1
ATOM 1092 O O . ILE A 1 153 ? 5.251 -13.960 6.114 1.00 25.85 152 ILE A O 1
ATOM 1097 N N . GLU A 1 154 ? 7.326 -13.544 5.287 1.00 26.88 153 GLU A N 1
ATOM 1098 C CA . GLU A 1 154 ? 6.966 -12.321 4.564 1.00 27.57 153 GLU A CA 1
ATOM 1099 C C . GLU A 1 154 ? 5.842 -12.466 3.536 1.00 27.11 153 GLU A C 1
ATOM 1100 O O . GLU A 1 154 ? 4.953 -11.619 3.461 1.00 27.03 153 GLU A O 1
ATOM 1106 N N . VAL A 1 155 ? 5.894 -13.525 2.733 1.00 27.08 154 VAL A N 1
ATOM 1107 C CA . VAL A 1 155 ? 4.851 -13.785 1.737 1.00 27.01 154 VAL A CA 1
ATOM 1108 C C . VAL A 1 155 ? 3.511 -13.977 2.444 1.00 26.48 154 VAL A C 1
ATOM 1109 O O . VAL A 1 155 ? 2.503 -13.417 2.042 1.00 25.53 154 VAL A O 1
ATOM 1113 N N . MET A 1 156 ? 3.539 -14.754 3.526 1.00 26.22 155 MET A N 1
ATOM 1114 C CA . MET A 1 156 ? 2.357 -15.044 4.309 1.00 26.86 155 MET A CA 1
ATOM 1115 C C . MET A 1 156 ? 1.783 -13.786 4.974 1.00 26.09 155 MET A C 1
ATOM 1116 O O . MET A 1 156 ? 0.574 -13.552 4.920 1.00 25.64 155 MET A O 1
ATOM 1121 N N . VAL A 1 157 ? 2.654 -12.976 5.580 1.00 25.98 156 VAL A N 1
ATOM 1122 C CA . VAL A 1 157 ? 2.240 -11.733 6.249 1.00 25.33 156 VAL A CA 1
ATOM 1123 C C . VAL A 1 157 ? 1.662 -10.743 5.222 1.00 26.32 156 VAL A C 1
ATOM 1124 O O . VAL A 1 157 ? 0.547 -10.212 5.390 1.00 25.44 156 VAL A O 1
ATOM 1128 N N . ASP A 1 158 ? 2.400 -10.556 4.131 1.00 26.78 157 ASP A N 1
ATOM 1129 C CA . ASP A 1 158 ? 2.031 -9.606 3.095 1.00 27.49 157 ASP A CA 1
ATOM 1130 C C . ASP A 1 158 ? 0.656 -9.885 2.495 1.00 27.35 157 ASP A C 1
ATOM 1131 O O . ASP A 1 158 ? -0.117 -8.962 2.309 1.00 26.97 157 ASP A O 1
ATOM 1136 N N . LYS A 1 159 ? 0.355 -11.149 2.207 1.00 27.38 158 LYS A N 1
ATOM 1137 C CA . LYS A 1 159 ? -0.911 -11.508 1.570 1.00 28.11 158 LYS A CA 1
ATOM 1138 C C . LYS A 1 159 ? -2.082 -11.144 2.461 1.00 27.95 158 LYS A C 1
ATOM 1139 O O . LYS A 1 159 ? -3.020 -10.496 2.010 1.00 29.23 158 LYS A O 1
ATOM 1145 N N . ALA A 1 160 ? -2.020 -11.548 3.727 1.00 27.33 159 ALA A N 1
ATOM 1146 C CA . ALA A 1 160 ? -3.061 -11.229 4.703 1.00 26.62 159 ALA A CA 1
ATOM 1147 C C . ALA A 1 160 ? -3.197 -9.720 4.949 1.00 26.32 159 ALA A C 1
ATOM 1148 O O . ALA A 1 160 ? -4.302 -9.187 4.976 1.00 25.04 159 ALA A O 1
ATOM 1150 N N . PHE A 1 161 ? -2.069 -9.046 5.141 1.00 25.99 160 PHE A N 1
ATOM 1151 C CA . PHE A 1 161 ? -2.084 -7.633 5.484 1.00 26.49 160 PHE A CA 1
ATOM 1152 C C . PHE A 1 161 ? -2.601 -6.732 4.368 1.00 26.87 160 PHE A C 1
ATOM 1153 O O . PHE A 1 161 ? -3.450 -5.861 4.630 1.00 27.06 160 PHE A O 1
ATOM 1161 N N . VAL A 1 162 ? -2.113 -6.923 3.139 1.00 26.88 161 VAL A N 1
ATOM 1162 C CA . VAL A 1 162 ? -2.626 -6.127 2.019 1.00 27.52 161 VAL A CA 1
ATOM 1163 C C . VAL A 1 162 ? -4.135 -6.283 1.864 1.00 27.27 161 VAL A C 1
ATOM 1164 O O . VAL A 1 162 ? -4.813 -5.331 1.517 1.00 27.55 161 VAL A O 1
ATOM 1168 N N . GLN A 1 163 ? -4.652 -7.478 2.132 1.00 27.26 162 GLN A N 1
ATOM 1169 C CA . GLN A 1 163 ? -6.098 -7.737 2.015 1.00 27.81 162 GLN A CA 1
ATOM 1170 C C . GLN A 1 163 ? -6.958 -7.085 3.123 1.00 27.32 162 GLN A C 1
ATOM 1171 O O . GLN A 1 163 ? -8.078 -6.625 2.873 1.00 28.33 162 GLN A O 1
ATOM 1177 N N . ALA A 1 164 ? -6.442 -7.065 4.348 1.00 26.49 163 ALA A N 1
ATOM 1178 C CA . ALA A 1 164 ? -7.129 -6.433 5.469 1.00 25.44 163 ALA A CA 1
ATOM 1179 C C . ALA A 1 164 ? -7.016 -4.910 5.383 1.00 25.17 163 ALA A C 1
ATOM 1180 O O . ALA A 1 164 ? -7.966 -4.196 5.679 1.00 24.01 163 ALA A O 1
ATOM 1182 N N . ASP A 1 165 ? -5.853 -4.415 4.961 1.00 25.22 164 ASP A N 1
ATOM 1183 C CA . ASP A 1 165 ? -5.610 -2.963 4.829 1.00 25.43 164 ASP A CA 1
ATOM 1184 C C . ASP A 1 165 ? -6.310 -2.368 3.585 1.00 26.09 164 ASP A C 1
ATOM 1185 O O . ASP A 1 165 ? -5.662 -1.867 2.676 1.00 25.73 164 ASP A O 1
ATOM 1190 N N . ARG A 1 166 ? -7.645 -2.469 3.577 1.00 27.10 165 ARG A N 1
ATOM 1191 C CA . ARG A 1 166 ? -8.573 -1.837 2.626 1.00 28.11 165 ARG A CA 1
ATOM 1192 C C . ARG A 1 166 ? -8.128 -0.496 2.049 1.00 28.68 165 ARG A C 1
ATOM 1193 O O . ARG A 1 166 ? -8.065 -0.311 0.829 1.00 28.37 165 ARG A O 1
ATOM 1201 N N . LYS A 1 167 ? -7.909 0.453 2.957 1.00 29.26 166 LYS A N 1
ATOM 1202 C CA . LYS A 1 167 ? -7.580 1.837 2.628 1.00 29.90 166 LYS A CA 1
ATOM 1203 C C . LYS A 1 167 ? -6.118 2.012 2.178 1.00 30.44 166 LYS A C 1
ATOM 1204 O O . LYS A 1 167 ? -5.690 3.128 1.873 1.00 30.61 166 LYS A O 1
ATOM 1210 N N . ASN A 1 168 ? -5.344 0.935 2.136 1.00 31.18 167 ASN A N 1
ATOM 1211 C CA . ASN A 1 168 ? -3.951 1.022 1.658 1.00 31.97 167 ASN A CA 1
ATOM 1212 C C . ASN A 1 168 ? -3.174 2.166 2.322 1.00 32.08 167 ASN A C 1
ATOM 1213 O O . ASN A 1 168 ? -2.721 3.095 1.650 1.00 32.50 167 ASN A O 1
ATOM 1218 N N . ASP A 1 169 ? -3.041 2.109 3.644 1.00 31.77 168 ASP A N 1
ATOM 1219 C CA . ASP A 1 169 ? -2.316 3.136 4.385 1.00 31.21 168 ASP A CA 1
ATOM 1220 C C . ASP A 1 169 ? -1.201 2.583 5.270 1.00 30.71 168 ASP A C 1
ATOM 1221 O O . ASP A 1 169 ? -0.446 3.362 5.846 1.00 31.28 168 ASP A O 1
ATOM 1226 N N . GLY A 1 170 ? -1.092 1.257 5.385 1.00 29.25 169 GLY A N 1
ATOM 1227 C CA . GLY A 1 170 ? 0.008 0.664 6.146 1.00 28.21 169 GLY A CA 1
ATOM 1228 C C . GLY A 1 170 ? -0.293 0.166 7.545 1.00 27.51 169 GLY A C 1
ATOM 1229 O O . GLY A 1 170 ? 0.592 -0.380 8.197 1.00 27.77 169 GLY A O 1
ATOM 1230 N N . LYS A 1 171 ? -1.531 0.366 8.006 1.00 26.63 170 LYS A N 1
ATOM 1231 C CA . LYS A 1 171 ? -2.007 -0.129 9.301 1.00 26.14 170 LYS A CA 1
ATOM 1232 C C . LYS A 1 171 ? -3.385 -0.750 9.093 1.00 24.98 170 LYS A C 1
ATOM 1233 O O . LYS A 1 171 ? -4.051 -0.462 8.094 1.00 24.98 170 LYS A O 1
ATOM 1239 N N . ILE A 1 172 ? -3.822 -1.583 10.034 1.00 23.53 171 ILE A N 1
ATOM 1240 C CA . ILE A 1 172 ? -5.197 -2.092 10.008 1.00 22.11 171 ILE A CA 1
ATOM 1241 C C . ILE A 1 172 ? -6.010 -1.481 11.146 1.00 22.37 171 ILE A C 1
ATOM 1242 O O . ILE A 1 172 ? -5.647 -1.631 12.311 1.00 22.39 171 ILE A O 1
ATOM 1247 N N . ASP A 1 173 ? -7.121 -0.820 10.807 1.00 22.50 172 ASP A N 1
ATOM 1248 C CA . ASP A 1 173 ? -7.967 -0.172 11.798 1.00 21.98 172 ASP A CA 1
ATOM 1249 C C . ASP A 1 173 ? -9.251 -0.976 12.064 1.00 21.81 172 ASP A C 1
ATOM 1250 O O . ASP A 1 173 ? -9.614 -1.849 11.289 1.00 20.76 172 ASP A O 1
ATOM 1255 N N . ILE A 1 174 ? -9.906 -0.689 13.180 1.00 21.48 173 ILE A N 1
ATOM 1256 C CA . ILE A 1 174 ? -11.097 -1.413 13.590 1.00 22.15 173 ILE A CA 1
ATOM 1257 C C . ILE A 1 174 ? -12.132 -1.612 12.462 1.00 21.90 173 ILE A C 1
ATOM 1258 O O . ILE A 1 174 ? -12.624 -2.724 12.300 1.00 21.62 173 ILE A O 1
ATOM 1263 N N . ASP A 1 175 ? -12.422 -0.581 11.662 1.00 21.90 174 ASP A N 1
ATOM 1264 C CA . ASP A 1 175 ? -13.485 -0.708 10.638 1.00 23.00 174 ASP A CA 1
ATOM 1265 C C . ASP A 1 175 ? -13.052 -1.624 9.494 1.00 21.47 174 ASP A C 1
ATOM 1266 O O . ASP A 1 175 ? -13.826 -2.434 9.020 1.00 21.15 174 ASP A O 1
ATOM 1271 N N . GLU A 1 176 ? -11.787 -1.522 9.100 1.00 20.49 175 GLU A N 1
ATOM 1272 C CA . GLU A 1 176 ? -11.171 -2.474 8.158 1.00 19.12 175 GLU A CA 1
ATOM 1273 C C . GLU A 1 176 ? -11.202 -3.932 8.642 1.00 18.73 175 GLU A C 1
ATOM 1274 O O . GLU A 1 176 ? -11.395 -4.859 7.844 1.00 19.50 175 GLU A O 1
ATOM 1280 N N . TRP A 1 177 ? -10.996 -4.125 9.942 1.00 17.95 176 TRP A N 1
ATOM 1281 C CA . TRP A 1 177 ? -11.018 -5.442 10.579 1.00 17.88 176 TRP A CA 1
ATOM 1282 C C . TRP A 1 177 ? -12.441 -5.976 10.581 1.00 18.95 176 TRP A C 1
ATOM 1283 O O . TRP A 1 177 ? -12.683 -7.134 10.302 1.00 19.00 176 TRP A O 1
ATOM 1294 N N . LYS A 1 178 ? -13.378 -5.106 10.898 1.00 19.40 177 LYS A N 1
ATOM 1295 C CA . LYS A 1 178 ? -14.763 -5.476 10.899 1.00 21.41 177 LYS A CA 1
ATOM 1296 C C . LYS A 1 178 ? -15.171 -5.966 9.509 1.00 21.45 177 LYS A C 1
ATOM 1297 O O . LYS A 1 178 ? -15.778 -7.006 9.405 1.00 21.99 177 LYS A O 1
ATOM 1303 N N . ASP A 1 179 ? -14.776 -5.266 8.447 1.00 21.98 178 ASP A N 1
ATOM 1304 C CA . ASP A 1 179 ? -15.141 -5.655 7.077 1.00 21.68 178 ASP A CA 1
ATOM 1305 C C . ASP A 1 179 ? -14.461 -6.947 6.644 1.00 22.35 178 ASP A C 1
ATOM 1306 O O . ASP A 1 179 ? -15.065 -7.790 5.964 1.00 21.37 178 ASP A O 1
ATOM 1311 N N . PHE A 1 180 ? -13.175 -7.062 6.997 1.00 22.63 179 PHE A N 1
ATOM 1312 C CA . PHE A 1 180 ? -12.378 -8.273 6.776 1.00 22.76 179 PHE A CA 1
ATOM 1313 C C . PHE A 1 180 ? -13.055 -9.515 7.403 1.00 23.09 179 PHE A C 1
ATOM 1314 O O . PHE A 1 180 ? -13.201 -10.546 6.753 1.00 22.87 179 PHE A O 1
ATOM 1322 N N . VAL A 1 181 ? -13.513 -9.388 8.640 1.00 23.15 180 VAL A N 1
ATOM 1323 C CA . VAL A 1 181 ? -14.185 -10.490 9.332 1.00 23.84 180 VAL A CA 1
ATOM 1324 C C . VAL A 1 181 ? -15.568 -10.775 8.715 1.00 24.50 180 VAL A C 1
ATOM 1325 O O . VAL A 1 181 ? -16.002 -11.927 8.680 1.00 23.92 180 VAL A O 1
ATOM 1329 N N . SER A 1 182 ? -16.250 -9.734 8.235 1.00 25.00 181 SER A N 1
ATOM 1330 C CA . SER A 1 182 ? -17.547 -9.915 7.564 1.00 26.22 181 SER A CA 1
ATOM 1331 C C . SER A 1 182 ? -17.365 -10.724 6.262 1.00 26.29 181 SER A C 1
ATOM 1332 O O . SER A 1 182 ? -18.266 -11.419 5.808 1.00 26.24 181 SER A O 1
ATOM 1335 N N . LEU A 1 183 ? -16.174 -10.655 5.700 1.00 26.01 182 LEU A N 1
ATOM 1336 C CA . LEU A 1 183 ? -15.852 -11.381 4.477 1.00 27.06 182 LEU A CA 1
ATOM 1337 C C . LEU A 1 183 ? -15.319 -12.792 4.748 1.00 27.58 182 LEU A C 1
ATOM 1338 O O . LEU A 1 183 ? -15.271 -13.619 3.836 1.00 27.70 182 LEU A O 1
ATOM 1343 N N . ASN A 1 184 ? -14.918 -13.058 5.996 1.00 27.82 183 ASN A N 1
ATOM 1344 C CA . ASN A 1 184 ? -14.481 -14.392 6.441 1.00 28.09 183 ASN A CA 1
ATOM 1345 C C . ASN A 1 184 ? -14.819 -14.601 7.918 1.00 27.88 183 ASN A C 1
ATOM 1346 O O . ASN A 1 184 ? -13.948 -14.477 8.774 1.00 27.98 183 ASN A O 1
ATOM 1351 N N . PRO A 1 185 ? -16.092 -14.916 8.224 1.00 27.35 184 PRO A N 1
ATOM 1352 C CA . PRO A 1 185 ? -16.512 -14.956 9.617 1.00 27.28 184 PRO A CA 1
ATOM 1353 C C . PRO A 1 185 ? -15.743 -15.982 10.480 1.00 26.66 184 PRO A C 1
ATOM 1354 O O . PRO A 1 185 ? -15.722 -15.870 11.699 1.00 26.28 1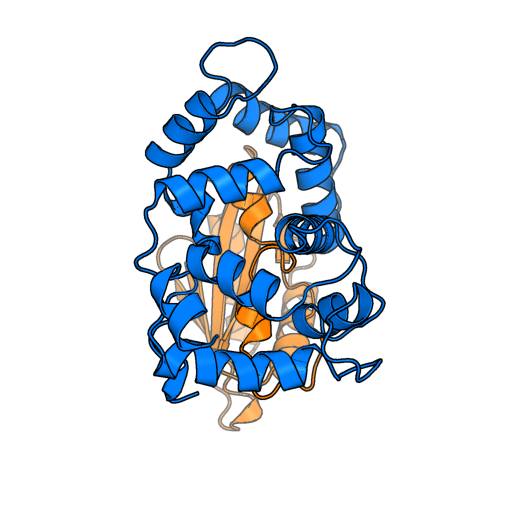84 PRO A O 1
ATOM 1358 N N . SER A 1 186 ? -15.096 -16.956 9.851 1.00 26.79 185 SER A N 1
ATOM 1359 C CA . SER A 1 186 ? -14.372 -17.967 10.607 1.00 26.57 185 SER A CA 1
ATOM 1360 C C . SER A 1 186 ? -13.114 -17.386 11.306 1.00 25.93 185 SER A C 1
ATOM 1361 O O . SER A 1 186 ? -12.549 -18.025 12.211 1.00 24.81 185 SER A O 1
ATOM 1364 N N . LEU A 1 187 ? -12.730 -16.161 10.933 1.00 24.56 186 LEU A N 1
ATOM 1365 C CA . LEU A 1 187 ? -11.591 -15.482 11.588 1.00 24.75 186 LEU A CA 1
ATOM 1366 C C . LEU A 1 187 ? -11.815 -15.273 13.076 1.00 23.86 186 LEU A C 1
ATOM 1367 O O . LEU A 1 187 ? -10.864 -15.178 13.822 1.00 22.99 186 LEU A O 1
ATOM 1372 N N . ILE A 1 188 ? -13.074 -15.192 13.505 1.00 23.43 187 ILE A N 1
ATOM 1373 C CA . ILE A 1 188 ? -13.375 -15.076 14.935 1.00 23.52 187 ILE A CA 1
ATOM 1374 C C . ILE A 1 188 ? -14.027 -16.351 15.512 1.00 23.55 187 ILE A C 1
ATOM 1375 O O . ILE A 1 188 ? -14.816 -16.290 16.446 1.00 23.71 187 ILE A O 1
ATOM 1380 N N . LYS A 1 189 ? -13.680 -17.496 14.954 1.00 24.07 188 LYS A N 1
ATOM 1381 C CA . LYS A 1 189 ? -14.211 -18.799 15.392 1.00 25.01 188 LYS A CA 1
ATOM 1382 C C . LYS A 1 189 ? -13.896 -19.066 16.876 1.00 24.63 188 LYS A C 1
ATOM 1383 O O . LYS A 1 189 ? -14.762 -19.558 17.620 1.00 23.22 188 LYS A O 1
ATOM 1389 N N . ASN A 1 190 ? -12.667 -18.727 17.299 1.00 23.50 189 ASN A N 1
ATOM 1390 C CA . ASN A 1 190 ? -12.250 -18.835 18.715 1.00 23.51 189 ASN A CA 1
ATOM 1391 C C . ASN A 1 190 ? -13.057 -17.982 19.688 1.00 23.12 189 ASN A C 1
ATOM 1392 O O . ASN A 1 190 ? -12.982 -18.191 20.908 1.00 23.21 189 ASN A O 1
ATOM 1397 N N . MET A 1 191 ? -13.778 -16.998 19.154 1.00 23.32 190 MET A N 1
ATOM 1398 C CA . MET A 1 191 ? -14.528 -16.032 19.970 1.00 24.25 190 MET A CA 1
ATOM 1399 C C . MET A 1 191 ? -15.906 -16.535 20.449 1.00 25.23 190 MET A C 1
ATOM 1400 O O . MET A 1 191 ? -16.673 -15.798 21.068 1.00 24.42 190 MET A O 1
ATOM 1405 N N . THR A 1 192 ? -16.212 -17.792 20.167 1.00 27.08 191 THR A N 1
ATOM 1406 C CA . THR A 1 192 ? -17.422 -18.425 20.718 1.00 29.44 191 THR A CA 1
ATOM 1407 C C . THR A 1 192 ? -17.072 -19.739 21.401 1.00 31.24 191 THR A C 1
ATOM 1408 O O . THR A 1 192 ? -16.450 -20.603 20.795 1.00 31.67 191 THR A O 1
ATOM 1412 N N . LEU A 1 193 ? -17.442 -19.879 22.667 1.00 33.62 192 LEU A N 1
ATOM 1413 C CA . LEU A 1 193 ? -17.338 -21.173 23.330 1.00 36.45 192 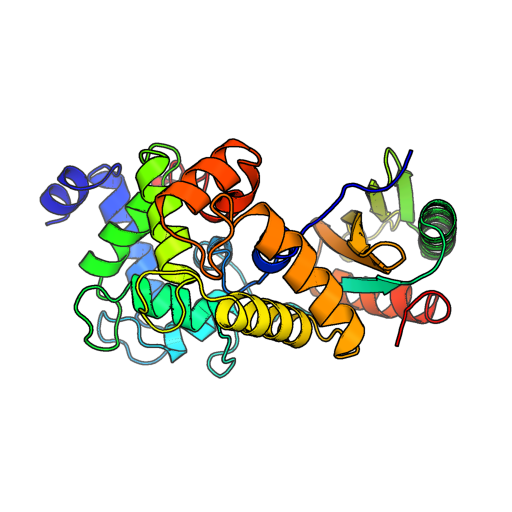LEU A CA 1
ATOM 1414 C C . LEU A 1 193 ? -18.743 -21.777 23.383 1.00 39.03 192 LEU A C 1
ATOM 1415 O O . LEU A 1 193 ? -19.524 -21.459 24.278 1.00 38.64 192 LEU A O 1
ATOM 1420 N N . PRO A 1 194 ? -19.067 -22.641 22.401 1.00 42.16 193 PRO A N 1
ATOM 1421 C CA . PRO A 1 194 ? -20.476 -22.920 22.073 1.00 44.89 193 PRO A CA 1
ATOM 1422 C C . PRO A 1 194 ? -21.212 -23.777 23.102 1.00 47.52 193 PRO A C 1
ATOM 1423 O O . PRO A 1 194 ? -22.340 -24.221 22.849 1.00 48.20 193 PRO A O 1
ATOM 1427 N N . TYR A 1 195 ? -20.587 -23.964 24.260 1.00 50.39 194 TYR A N 1
ATOM 1428 C CA . TYR A 1 195 ? -21.161 -24.724 25.354 1.00 53.34 194 TYR A CA 1
ATOM 1429 C C . TYR A 1 195 ? -21.186 -23.923 26.662 1.00 54.67 194 TYR A C 1
ATOM 1430 O O . TYR A 1 195 ? -21.416 -24.485 27.736 1.00 55.38 194 TYR A O 1
ATOM 1439 N N . LEU A 1 196 ? -20.938 -22.614 26.581 1.00 55.87 195 LEU A N 1
ATOM 1440 C CA . LEU A 1 196 ? -21.234 -21.713 27.698 1.00 56.88 195 LEU A CA 1
ATOM 1441 C C . LEU A 1 196 ? -22.749 -21.716 27.967 1.00 58.35 195 LEU A C 1
ATOM 1442 O O . LEU A 1 196 ? -23.268 -20.934 28.771 1.00 58.27 195 LEU A O 1
ATOM 1447 N N . LYS A 1 197 ? -23.444 -22.606 27.265 1.00 60.02 196 LYS A N 1
ATOM 1448 C CA . LYS A 1 197 ? -24.853 -22.859 27.480 1.00 61.86 196 LYS A CA 1
ATOM 1449 C C . LYS A 1 197 ? -25.026 -24.101 28.350 1.00 62.74 196 LYS A C 1
ATOM 1450 O O . LYS A 1 197 ? -25.987 -24.192 29.113 1.00 63.29 196 LYS A O 1
ATOM 1456 N N . ASP A 1 198 ? -24.081 -25.037 28.258 1.00 63.86 197 ASP A N 1
ATOM 1457 C CA . ASP A 1 198 ? -24.153 -26.309 28.994 1.00 65.06 197 ASP A CA 1
ATOM 1458 C C . ASP A 1 198 ? -23.240 -26.410 30.225 1.00 65.71 197 ASP A C 1
ATOM 1459 O O . ASP A 1 198 ? -22.859 -27.512 30.627 1.00 65.84 197 ASP A O 1
ATOM 1464 N N . ILE A 1 199 ? -22.907 -25.272 30.830 1.00 66.66 198 ILE A N 1
ATOM 1465 C CA . ILE A 1 199 ? -22.004 -25.252 31.993 1.00 67.74 198 ILE A CA 1
ATOM 1466 C C . ILE A 1 199 ? -22.631 -25.758 33.305 1.00 68.43 198 ILE A C 1
ATOM 1467 O O . ILE A 1 199 ? -21.924 -26.280 34.178 1.00 68.46 198 ILE A O 1
ATOM 1472 N N . ASN A 1 200 ? -23.947 -25.600 33.439 1.00 69.30 199 ASN A N 1
ATOM 1473 C CA . ASN A 1 200 ? -24.682 -26.133 34.591 1.00 70.17 199 ASN A CA 1
ATOM 1474 C C . ASN A 1 200 ? -24.491 -27.649 34.787 1.00 70.60 199 ASN A C 1
ATOM 1475 O O . ASN A 1 200 ? -24.258 -28.111 35.910 1.00 70.61 199 ASN A O 1
ATOM 1480 N N . ARG A 1 201 ? -24.564 -28.403 33.687 1.00 71.12 200 ARG A N 1
ATOM 1481 C CA . ARG A 1 201 ? -24.469 -29.865 33.707 1.00 71.65 200 ARG A CA 1
ATOM 1482 C C . ARG A 1 201 ? -23.044 -30.352 33.970 1.00 71.56 200 ARG A C 1
ATOM 1483 O O . ARG A 1 201 ? -22.843 -31.392 34.593 1.00 71.57 200 ARG A O 1
ATOM 1491 N N . THR A 1 202 ? -22.070 -29.574 33.506 1.00 71.82 201 THR A N 1
ATOM 1492 C CA . THR A 1 202 ? -20.643 -29.933 33.518 1.00 72.01 201 THR A CA 1
ATOM 1493 C C . THR A 1 202 ? -20.144 -30.679 34.765 1.00 72.02 201 THR A C 1
ATOM 1494 O O . THR A 1 202 ? -20.346 -30.239 35.897 1.00 72.19 201 THR A O 1
ATOM 1498 N N . GLU B 2 2 ? -8.957 -28.172 -8.549 1.00 45.48 305 GLU D N 1
ATOM 1499 C CA . GLU B 2 2 ? -9.405 -28.348 -7.131 1.00 45.59 305 GLU D CA 1
ATOM 1500 C C . GLU B 2 2 ? -8.209 -28.576 -6.192 1.00 44.32 305 GLU D C 1
ATOM 1501 O O . GLU B 2 2 ? -7.274 -29.307 -6.527 1.00 44.74 305 GLU D O 1
ATOM 1507 N N . GLY B 2 3 ? -8.253 -27.952 -5.019 1.00 42.85 306 GLY D N 1
ATOM 1508 C CA . GLY B 2 3 ? -7.120 -27.955 -4.092 1.00 40.83 306 GLY D CA 1
ATOM 1509 C C . GLY B 2 3 ? -7.545 -27.747 -2.648 1.00 39.02 306 GLY D C 1
ATOM 1510 O O . GLY B 2 3 ? -8.738 -27.578 -2.371 1.00 39.34 306 GLY D O 1
ATOM 1511 N N . PRO B 2 4 ? -6.578 -27.766 -1.713 1.00 37.60 307 PRO D N 1
ATOM 1512 C CA . PRO B 2 4 ? -6.916 -27.586 -0.300 1.00 36.51 307 PRO D CA 1
ATOM 1513 C C . PRO B 2 4 ? -7.430 -26.181 -0.064 1.00 35.50 307 PRO D C 1
ATOM 1514 O O . PRO B 2 4 ? -7.124 -25.260 -0.838 1.00 35.25 307 PRO D O 1
ATOM 1518 N N . LEU B 2 5 ? -8.199 -26.026 1.000 1.00 34.48 308 LEU D N 1
ATOM 1519 C CA . LEU B 2 5 ? -8.673 -24.725 1.399 1.00 33.83 308 LEU D CA 1
ATOM 1520 C C . LEU B 2 5 ? -7.508 -23.791 1.706 1.00 32.65 308 LEU D C 1
ATOM 1521 O O . LEU B 2 5 ? -6.460 -24.217 2.200 1.00 32.25 308 LEU D O 1
ATOM 1526 N N . MET B 2 6 ? -7.721 -22.524 1.376 1.00 31.55 309 MET D N 1
ATOM 1527 C CA . MET B 2 6 ? -6.779 -21.442 1.593 1.00 31.04 309 MET D CA 1
ATOM 1528 C C . MET B 2 6 ? -6.855 -21.033 3.049 1.00 29.88 309 MET D C 1
ATOM 1529 O O . MET B 2 6 ? -7.958 -20.931 3.599 1.00 30.20 309 MET D O 1
ATOM 1534 N N . MET B 2 7 ? -5.690 -20.860 3.677 1.00 27.73 310 MET D N 1
ATOM 1535 C CA . MET B 2 7 ? -5.605 -20.388 5.060 1.00 25.80 310 MET D CA 1
ATOM 1536 C C . MET B 2 7 ? -4.652 -19.186 5.120 1.00 25.10 310 MET D C 1
ATOM 1537 O O . MET B 2 7 ? -3.433 -19.343 5.075 1.00 24.58 310 MET D O 1
ATOM 1542 N N . ASN B 2 8 ? -5.208 -17.987 5.206 1.00 23.75 311 ASN D N 1
ATOM 1543 C CA . ASN B 2 8 ? -4.373 -16.782 5.283 1.00 23.49 311 ASN D CA 1
ATOM 1544 C C . ASN B 2 8 ? -3.787 -16.626 6.689 1.00 22.24 311 ASN D C 1
ATOM 1545 O O . ASN B 2 8 ? -4.168 -17.363 7.580 1.00 22.20 311 ASN D O 1
ATOM 1550 N N . ALA B 2 9 ? -2.863 -15.683 6.887 1.00 22.01 312 ALA D N 1
ATOM 1551 C CA . ALA B 2 9 ? -2.134 -15.572 8.164 1.00 21.02 312 ALA D CA 1
ATOM 1552 C C . ALA B 2 9 ? -3.049 -15.395 9.380 1.00 20.71 312 ALA D C 1
ATOM 1553 O O . ALA B 2 9 ? -2.810 -15.973 10.432 1.00 20.56 312 ALA D O 1
ATOM 1555 N N . PHE B 2 10 ? -4.085 -14.574 9.243 1.00 20.66 313 PHE D N 1
ATOM 1556 C CA . PHE B 2 10 ? -5.054 -14.399 10.331 1.00 20.47 313 PHE D CA 1
ATOM 1557 C C . PHE B 2 10 ? -5.796 -15.676 10.675 1.00 20.95 313 PHE D C 1
ATOM 1558 O O . PHE B 2 10 ? -6.201 -15.877 11.838 1.00 21.31 313 PHE D O 1
ATOM 1566 N N . GLU B 2 11 ? -5.985 -16.540 9.676 1.00 21.69 314 GLU D N 1
ATOM 1567 C CA . GLU B 2 11 ? -6.687 -17.817 9.895 1.00 22.59 314 GLU D CA 1
ATOM 1568 C C . GLU B 2 11 ? -5.743 -18.777 10.602 1.00 21.60 314 GLU D C 1
ATOM 1569 O O . GLU B 2 11 ? -6.133 -19.487 11.526 1.00 20.98 314 GLU D O 1
ATOM 1575 N N . MET B 2 12 ? -4.486 -18.778 10.168 1.00 21.57 315 MET D N 1
ATOM 1576 C CA . MET B 2 12 ? -3.467 -19.639 10.760 1.00 22.17 315 MET D CA 1
ATOM 1577 C C . MET B 2 12 ? -3.266 -19.412 12.248 1.00 21.63 315 MET D C 1
ATOM 1578 O O . MET B 2 12 ? -3.158 -20.360 13.005 1.00 22.21 315 MET D O 1
ATOM 1583 N N . ILE B 2 13 ? -3.238 -18.157 12.676 1.00 21.94 316 ILE D N 1
ATOM 1584 C CA . ILE B 2 13 ? -3.011 -17.845 14.080 1.00 22.54 316 ILE D CA 1
ATOM 1585 C C . ILE B 2 13 ? -4.107 -18.354 15.006 1.00 22.95 316 ILE D C 1
ATOM 1586 O O . ILE B 2 13 ? -3.834 -18.578 16.171 1.00 22.61 316 ILE D O 1
ATOM 1591 N N . THR B 2 14 ? -5.331 -18.546 14.488 1.00 22.84 317 THR D N 1
ATOM 1592 C CA . THR B 2 14 ? -6.450 -19.111 15.284 1.00 24.13 317 THR D CA 1
ATOM 1593 C C . THR B 2 14 ? -6.257 -20.580 15.690 1.00 24.41 317 THR D C 1
ATOM 1594 O O . THR B 2 14 ? -7.064 -21.141 16.453 1.00 25.64 317 THR D O 1
ATOM 1598 N N . LEU B 2 15 ? -5.219 -21.200 15.143 1.00 24.74 318 LEU D N 1
ATOM 1599 C CA . LEU B 2 15 ? -4.798 -22.559 15.498 1.00 24.68 318 LEU D CA 1
ATOM 1600 C C . LEU B 2 15 ? -4.125 -22.652 16.868 1.00 24.93 318 LEU D C 1
ATOM 1601 O O . LEU B 2 15 ? -4.107 -23.727 17.442 1.00 25.25 318 LEU D O 1
ATOM 1606 N N . SER B 2 16 ? -3.588 -21.534 17.370 1.00 24.75 319 SER D N 1
ATOM 1607 C CA . SER B 2 16 ? -2.832 -21.474 18.632 1.00 25.02 319 SER D CA 1
ATOM 1608 C C . SER B 2 16 ? -3.578 -21.974 19.853 1.00 25.45 319 SER D C 1
ATOM 1609 O O . SER B 2 16 ? -4.729 -21.609 20.064 1.00 25.66 319 SER D O 1
ATOM 1612 N N . GLN B 2 17 ? -2.902 -22.772 20.683 1.00 26.28 320 GLN D N 1
ATOM 1613 C CA . GLN B 2 17 ? -3.491 -23.205 21.951 1.00 25.67 320 GLN D CA 1
ATOM 1614 C C . GLN B 2 17 ? -3.634 -22.055 22.945 1.00 25.07 320 GLN D C 1
ATOM 1615 O O . GLN B 2 17 ? -4.363 -22.170 23.928 1.00 25.32 320 GLN D O 1
ATOM 1621 N N . GLY B 2 18 ? -2.998 -20.922 22.646 1.00 24.43 321 GLY D N 1
ATOM 1622 C CA . GLY B 2 18 ? -3.123 -19.720 23.464 1.00 24.99 321 GLY D CA 1
ATOM 1623 C C . GLY B 2 18 ? -4.440 -18.970 23.264 1.00 25.65 321 GLY D C 1
ATOM 1624 O O . GLY B 2 18 ? -4.894 -18.279 24.168 1.00 25.28 321 GLY D O 1
ATOM 1625 N N . LEU B 2 19 ? -5.039 -19.112 22.079 1.00 25.99 322 LEU D N 1
ATOM 1626 C CA . LEU B 2 19 ? -6.218 -18.337 21.683 1.00 27.84 322 LEU D C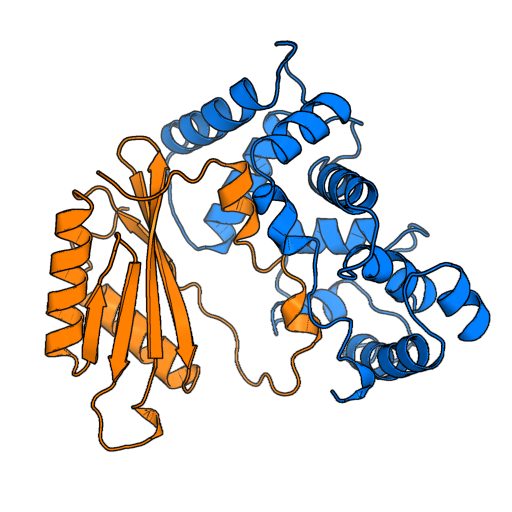A 1
ATOM 1627 C C . LEU B 2 19 ? -7.531 -19.074 21.887 1.00 28.87 322 LEU D C 1
ATOM 1628 O O . LEU B 2 19 ? -8.597 -18.463 21.835 1.00 29.86 322 LEU D O 1
ATOM 1633 N N . ASN B 2 20 ? -7.449 -20.385 22.080 1.00 29.93 323 ASN D N 1
ATOM 1634 C CA . ASN B 2 20 ? -8.618 -21.241 22.186 1.00 30.97 323 ASN D CA 1
ATOM 1635 C C . ASN B 2 20 ? -8.783 -21.626 23.630 1.00 30.96 323 ASN D C 1
ATOM 1636 O O . ASN B 2 2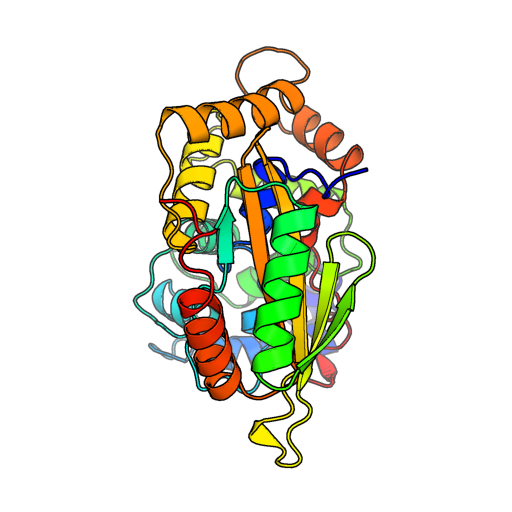0 ? -7.947 -22.356 24.166 1.00 31.36 323 ASN D O 1
ATOM 1641 N N . LEU B 2 21 ? -9.859 -21.136 24.254 1.00 30.90 324 LEU D N 1
ATOM 1642 C CA . LEU B 2 21 ? -10.088 -21.326 25.689 1.00 30.98 324 LEU D CA 1
ATOM 1643 C C . LEU B 2 21 ? -10.882 -22.581 26.071 1.00 31.11 324 LEU D C 1
ATOM 1644 O O . LEU B 2 21 ? -11.273 -22.718 27.227 1.00 30.62 324 LEU D O 1
ATOM 1649 N N . SER B 2 22 ? -11.090 -23.498 25.123 1.00 32.06 325 SER D N 1
ATOM 1650 C CA . SER B 2 22 ? -11.786 -24.770 25.407 1.00 32.66 325 SER D CA 1
ATOM 1651 C C . SER B 2 22 ? -11.129 -25.493 26.568 1.00 32.89 325 SER D C 1
ATOM 1652 O O . SER B 2 22 ? -11.818 -26.063 27.396 1.00 32.56 325 SER D O 1
ATOM 1655 N N . ALA B 2 23 ? -9.796 -25.454 26.622 1.00 33.08 326 ALA D N 1
ATOM 1656 C CA . ALA B 2 23 ? -9.032 -26.217 27.609 1.00 34.09 326 ALA D CA 1
ATOM 1657 C C . ALA B 2 23 ? -9.330 -25.866 29.066 1.00 34.98 326 ALA D C 1
ATOM 1658 O O . ALA B 2 23 ? -9.117 -26.699 29.947 1.00 35.18 326 ALA D O 1
ATOM 1660 N N . LEU B 2 24 ? -9.820 -24.650 29.323 1.00 35.92 327 LEU D N 1
ATOM 1661 C CA . LEU B 2 24 ? -10.166 -24.245 30.690 1.00 36.96 327 LEU D CA 1
ATOM 1662 C C . LEU B 2 24 ? -11.350 -25.032 31.227 1.00 37.98 327 LEU D C 1
ATOM 1663 O O . LEU B 2 24 ? -11.575 -25.046 32.429 1.00 38.44 327 LEU D O 1
ATOM 1668 N N . PHE B 2 25 ? -12.097 -25.671 30.331 1.00 39.53 328 PHE D N 1
ATOM 1669 C CA . PHE B 2 25 ? -13.363 -26.338 30.664 1.00 41.31 328 PHE D CA 1
ATOM 1670 C C . PHE B 2 25 ? -13.247 -27.857 30.748 1.00 43.03 328 PHE D C 1
ATOM 1671 O O . PHE B 2 25 ? -14.204 -28.535 31.142 1.00 42.94 328 PHE D O 1
ATOM 1679 N N . ASP B 2 26 ? -12.067 -28.367 30.391 1.00 45.33 329 ASP D N 1
ATOM 1680 C CA . ASP B 2 26 ? -11.709 -29.773 30.572 1.00 47.82 329 ASP D CA 1
ATOM 1681 C C . ASP B 2 26 ? -11.995 -30.221 31.990 1.00 48.93 329 ASP D C 1
ATOM 1682 O O . ASP B 2 26 ? -11.781 -29.460 32.936 1.00 49.03 329 ASP D O 1
ATOM 1687 N N . ARG B 2 27 ? -12.494 -31.444 32.140 1.00 50.80 330 ARG D N 1
ATOM 1688 C CA . ARG B 2 27 ? -12.576 -32.029 33.472 1.00 52.71 330 ARG D CA 1
ATOM 1689 C C . ARG B 2 27 ? -11.296 -32.807 33.777 1.00 53.21 330 ARG D C 1
ATOM 1690 O O . ARG B 2 27 ? -10.535 -32.418 34.667 1.00 53.46 330 ARG D O 1
ATOM 1698 N N . ARG B 2 28 ? -11.043 -33.880 33.034 1.00 53.65 331 ARG D N 1
ATOM 1699 C CA . ARG B 2 28 ? -9.802 -34.633 33.227 1.00 54.27 331 ARG D CA 1
ATOM 1700 C C . ARG B 2 28 ? -8.769 -34.248 32.171 1.00 53.78 331 ARG D C 1
ATOM 1701 O O . ARG B 2 28 ? -9.022 -34.381 30.962 1.00 54.15 331 ARG D O 1
ATOM 1709 N N . GLN B 2 29 ? -7.620 -33.751 32.623 1.00 52.90 332 GLN D N 1
ATOM 1710 C CA . GLN B 2 29 ? -6.447 -33.679 31.750 1.00 51.93 332 GLN D CA 1
ATOM 1711 C C . GLN B 2 29 ? -5.173 -34.087 32.482 1.00 50.60 332 GLN D C 1
ATOM 1712 O O . GLN B 2 29 ? -4.618 -33.330 33.281 1.00 50.53 332 GLN D O 1
ATOM 1718 N N . ASP B 2 30 ? -4.735 -35.308 32.200 1.00 48.96 333 ASP D N 1
ATOM 1719 C CA . ASP B 2 30 ? -3.558 -35.880 32.835 1.00 47.57 333 ASP D CA 1
ATOM 1720 C C . ASP B 2 30 ? -2.276 -35.542 32.078 1.00 45.84 333 ASP D C 1
ATOM 1721 O O . ASP B 2 30 ? -1.201 -35.514 32.673 1.00 46.41 333 ASP D O 1
ATOM 1726 N N . PHE B 2 31 ? -2.394 -35.257 30.779 1.00 43.66 334 PHE D N 1
ATOM 1727 C CA . PHE B 2 31 ? -1.226 -35.182 29.894 1.00 41.25 334 PHE D CA 1
ATOM 1728 C C . PHE B 2 31 ? -1.041 -33.858 29.162 1.00 40.33 334 PHE D C 1
ATOM 1729 O O . PHE B 2 31 ? -1.990 -33.104 28.961 1.00 40.33 334 PHE D O 1
ATOM 1737 N N . VAL B 2 32 ? 0.204 -33.610 28.768 1.00 38.96 335 VAL D N 1
ATOM 1738 C CA . VAL B 2 32 ? 0.605 -32.456 27.963 1.00 37.81 335 VAL D CA 1
ATOM 1739 C C . VAL B 2 32 ? 0.443 -32.747 26.447 1.00 37.19 335 VAL D C 1
ATOM 1740 O O . VAL B 2 32 ? 0.929 -33.765 25.945 1.00 36.49 335 VAL D O 1
ATOM 1744 N N . LYS B 2 33 ? -0.267 -31.850 25.754 1.00 36.77 336 LYS D N 1
ATOM 1745 C CA . LYS B 2 33 ? -0.396 -31.789 24.273 1.00 36.02 336 LYS D CA 1
ATOM 1746 C C . LYS B 2 33 ? 0.927 -31.721 23.529 1.00 35.19 336 LYS D C 1
ATOM 1747 O O . LYS B 2 33 ? 1.704 -30.801 23.734 1.00 34.81 336 LYS D O 1
ATOM 1753 N N . ARG B 2 34 ? 1.172 -32.674 22.642 1.00 34.26 337 ARG D N 1
ATOM 1754 C CA . ARG B 2 34 ? 2.284 -32.534 21.729 1.00 33.18 337 ARG D CA 1
ATOM 1755 C C . ARG B 2 34 ? 1.790 -31.735 20.525 1.00 32.29 337 ARG D C 1
ATOM 1756 O O . ARG B 2 34 ? 0.572 -31.650 20.278 1.00 31.65 337 ARG D O 1
ATOM 1764 N N . GLN B 2 35 ? 2.724 -31.115 19.804 1.00 30.29 338 GLN D N 1
ATOM 1765 C CA . GLN B 2 35 ? 2.390 -30.375 18.589 1.00 28.65 338 GLN D CA 1
ATOM 1766 C C . GLN B 2 35 ? 2.241 -31.401 17.497 1.00 27.41 338 GLN D C 1
ATOM 1767 O O . GLN B 2 35 ? 3.223 -32.063 17.147 1.00 27.86 338 GLN D O 1
ATOM 1773 N N . THR B 2 36 ? 1.029 -31.565 16.970 1.00 25.30 339 THR D N 1
ATOM 1774 C CA . THR B 2 36 ? 0.808 -32.546 15.899 1.00 23.27 339 THR D CA 1
ATOM 1775 C C . THR B 2 36 ? 0.446 -31.904 14.527 1.00 22.94 339 THR D C 1
ATOM 1776 O O . THR B 2 36 ? -0.681 -32.069 14.017 1.00 22.44 339 THR D O 1
ATOM 1780 N N . ARG B 2 37 ? 1.416 -31.178 13.961 1.00 21.22 340 ARG D N 1
ATOM 1781 C CA . ARG B 2 37 ? 1.300 -30.438 12.707 1.00 20.87 340 ARG D CA 1
ATOM 1782 C C . ARG B 2 37 ? 2.621 -30.464 12.022 1.00 20.61 340 ARG D C 1
ATOM 1783 O O . ARG B 2 37 ? 3.649 -30.443 12.693 1.00 20.63 340 ARG D O 1
ATOM 1791 N N . PHE B 2 38 ? 2.615 -30.472 10.692 1.00 20.19 341 PHE D N 1
ATOM 1792 C CA . PHE B 2 38 ? 3.845 -30.225 9.950 1.00 20.85 341 PHE D CA 1
ATOM 1793 C C . PHE B 2 38 ? 3.513 -29.517 8.640 1.00 21.23 341 PHE D C 1
ATOM 1794 O O . PHE B 2 38 ? 2.334 -29.407 8.258 1.00 20.42 341 PHE D O 1
ATOM 1802 N N . VAL B 2 39 ? 4.546 -28.999 7.982 1.00 21.48 342 VAL D N 1
ATOM 1803 C CA . VAL B 2 39 ? 4.404 -28.429 6.647 1.00 22.47 342 VAL D CA 1
ATOM 1804 C C . VAL B 2 39 ? 5.108 -29.295 5.595 1.00 23.67 342 VAL D C 1
ATOM 1805 O O . VAL B 2 39 ? 6.030 -30.086 5.916 1.00 24.41 342 VAL D O 1
ATOM 1809 N N . SER B 2 40 ? 4.663 -29.152 4.348 1.00 24.19 343 SER D N 1
ATOM 1810 C CA . SER B 2 40 ? 5.217 -29.890 3.218 1.00 25.51 343 SER D CA 1
ATOM 1811 C C . SER B 2 40 ? 5.176 -29.064 1.932 1.00 26.41 343 SER D C 1
ATOM 1812 O O . SER B 2 40 ? 4.399 -28.123 1.823 1.00 26.66 343 SER D O 1
ATOM 1815 N N . ARG B 2 41 ? 5.986 -29.438 0.946 1.00 27.94 344 ARG D N 1
ATOM 1816 C CA . ARG B 2 41 ? 5.927 -28.787 -0.378 1.00 29.32 344 ARG D CA 1
ATOM 1817 C C . ARG B 2 41 ? 5.421 -29.684 -1.511 1.00 30.29 344 ARG D C 1
ATOM 1818 O O . ARG B 2 41 ? 5.300 -29.245 -2.650 1.00 30.35 344 ARG D O 1
ATOM 1826 N N . ARG B 2 42 ? 5.105 -30.936 -1.185 1.00 31.47 345 ARG D N 1
ATOM 1827 C CA . ARG B 2 42 ? 4.694 -31.903 -2.185 1.00 33.09 345 ARG D CA 1
ATOM 1828 C C . ARG B 2 42 ? 3.266 -31.587 -2.604 1.00 33.68 345 ARG D C 1
ATOM 1829 O O . ARG B 2 42 ? 2.517 -30.942 -1.854 1.00 33.39 345 ARG D O 1
ATOM 1837 N N . GLU B 2 43 ? 2.897 -32.029 -3.804 1.00 34.05 346 GLU D N 1
ATOM 1838 C CA . GLU B 2 43 ? 1.554 -31.809 -4.317 1.00 34.62 346 GLU D CA 1
ATOM 1839 C C . GLU B 2 43 ? 0.543 -32.414 -3.343 1.00 33.42 346 GLU D C 1
ATOM 1840 O O . GLU B 2 43 ? 0.734 -33.525 -2.871 1.00 33.19 346 GLU D O 1
ATOM 1846 N N . PRO B 2 44 ? -0.526 -31.667 -3.028 1.00 32.85 347 PRO D N 1
ATOM 1847 C CA . PRO B 2 44 ? -1.563 -32.093 -2.086 1.00 32.18 347 PRO D CA 1
ATOM 1848 C C . PRO B 2 44 ? -2.147 -33.500 -2.295 1.00 31.50 347 PRO D C 1
ATOM 1849 O O . PRO B 2 44 ? -2.341 -34.233 -1.320 1.00 30.78 347 PRO D O 1
ATOM 1853 N N . SER B 2 45 ? -2.440 -33.878 -3.539 1.00 30.75 348 SER D N 1
ATOM 1854 C CA . SER B 2 45 ? -3.020 -35.204 -3.806 1.00 30.18 348 SER D CA 1
ATOM 1855 C C . SER B 2 45 ? -2.013 -36.298 -3.480 1.00 29.55 348 SER D C 1
ATOM 1856 O O . SER B 2 45 ? -2.372 -37.394 -3.089 1.00 29.16 348 SER D O 1
ATOM 1859 N N . GLU B 2 46 ? -0.740 -35.966 -3.630 1.00 29.19 349 GLU D N 1
ATOM 1860 C CA . GLU B 2 46 ? 0.342 -36.855 -3.284 1.00 29.09 349 GLU D CA 1
ATOM 1861 C C . GLU B 2 46 ? 0.533 -36.943 -1.754 1.00 28.41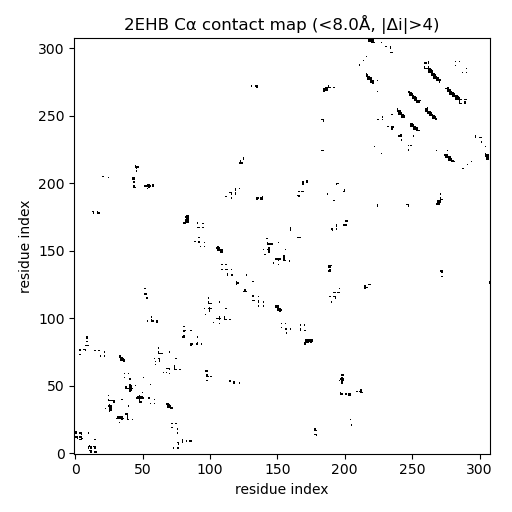 349 GLU D C 1
ATOM 1862 O O . GLU B 2 46 ? 0.785 -38.019 -1.222 1.00 28.81 349 GLU D O 1
ATOM 1868 N N . ILE B 2 47 ? 0.416 -35.821 -1.045 1.00 27.33 350 ILE D N 1
ATOM 1869 C CA . ILE B 2 47 ? 0.437 -35.856 0.408 1.00 26.77 350 ILE D CA 1
ATOM 1870 C C . ILE B 2 47 ? -0.625 -36.847 0.898 1.00 26.81 350 ILE D C 1
ATOM 1871 O O . ILE B 2 47 ? -0.336 -37.713 1.719 1.00 26.49 350 ILE D O 1
ATOM 1876 N N . ILE B 2 48 ? -1.850 -36.690 0.398 1.00 26.94 351 ILE D N 1
ATOM 1877 C CA . ILE B 2 48 ? -2.992 -37.545 0.777 1.00 27.18 351 ILE D CA 1
ATOM 1878 C C . ILE B 2 48 ? -2.724 -39.029 0.519 1.00 26.87 351 ILE D C 1
ATOM 1879 O O . ILE B 2 48 ? -2.941 -39.871 1.396 1.00 26.71 351 ILE D O 1
ATOM 1884 N N . ALA B 2 49 ? -2.236 -39.351 -0.672 1.00 27.57 352 ALA D N 1
ATOM 1885 C CA . ALA B 2 49 ? -1.982 -40.747 -1.023 1.00 27.89 352 ALA D CA 1
ATOM 1886 C C . ALA B 2 49 ? -0.955 -41.372 -0.085 1.00 28.29 352 ALA D C 1
ATOM 1887 O O . ALA B 2 49 ? -1.163 -42.473 0.394 1.00 28.37 352 ALA D O 1
ATOM 1889 N N . ASN B 2 50 ? 0.125 -40.646 0.193 1.00 29.07 353 ASN D N 1
ATOM 1890 C CA . ASN B 2 50 ? 1.158 -41.053 1.151 1.00 29.99 353 ASN D CA 1
ATOM 1891 C C . ASN B 2 50 ? 0.655 -41.242 2.600 1.00 30.05 353 ASN D C 1
ATOM 1892 O O . ASN B 2 50 ? 1.016 -42.204 3.281 1.00 29.80 353 ASN D O 1
ATOM 1897 N N . ILE B 2 51 ? -0.184 -40.319 3.066 1.00 30.09 354 ILE D N 1
ATOM 1898 C CA . ILE B 2 51 ? -0.801 -40.440 4.381 1.00 29.85 354 ILE D CA 1
ATOM 1899 C C . ILE B 2 51 ? -1.733 -41.655 4.424 1.00 29.85 354 ILE D C 1
ATOM 1900 O O . ILE B 2 51 ? -1.735 -42.391 5.404 1.00 29.62 354 ILE D O 1
ATOM 1905 N N . GLU B 2 52 ? -2.516 -41.860 3.365 1.00 30.52 355 GLU D N 1
ATOM 1906 C CA . GLU B 2 52 ? -3.400 -43.044 3.262 1.00 31.18 355 GLU D CA 1
ATOM 1907 C C . GLU B 2 52 ? -2.621 -44.369 3.281 1.00 30.33 355 GLU D C 1
ATOM 1908 O O . GLU B 2 52 ? -3.018 -45.317 3.962 1.00 29.81 355 GLU D O 1
ATOM 1914 N N . ALA B 2 53 ? -1.501 -44.412 2.556 1.00 29.63 356 ALA D N 1
ATOM 1915 C CA . ALA B 2 53 ? -0.653 -45.615 2.494 1.00 29.31 356 ALA D CA 1
ATOM 1916 C C . ALA B 2 53 ? -0.032 -45.980 3.856 1.00 28.77 356 ALA D C 1
ATOM 1917 O O . ALA B 2 53 ? -0.136 -47.121 4.316 1.00 28.48 356 ALA D O 1
ATOM 1919 N N . VAL B 2 54 ? 0.604 -45.005 4.498 1.00 28.82 357 VAL D N 1
ATOM 1920 C CA . VAL B 2 54 ? 1.191 -45.215 5.814 1.00 28.09 357 VAL D CA 1
ATOM 1921 C C . VAL B 2 54 ? 0.142 -45.662 6.831 1.00 27.60 357 VAL D C 1
ATOM 1922 O O . VAL B 2 54 ? 0.373 -46.590 7.578 1.00 27.37 357 VAL D O 1
ATOM 1926 N N . ALA B 2 55 ? -1.006 -44.997 6.847 1.00 26.74 358 ALA D N 1
ATOM 1927 C CA . ALA B 2 55 ? -2.069 -45.289 7.790 1.00 27.13 358 ALA D CA 1
ATOM 1928 C C . ALA B 2 55 ? -2.603 -46.702 7.614 1.00 27.30 358 ALA D C 1
ATOM 1929 O O . ALA B 2 55 ? -2.856 -47.395 8.596 1.00 28.02 358 ALA D O 1
ATOM 1931 N N . ASN B 2 56 ? -2.811 -47.101 6.363 1.00 27.87 359 ASN D N 1
ATOM 1932 C CA . ASN B 2 56 ? -3.221 -48.471 6.026 1.00 28.46 359 ASN D CA 1
ATOM 1933 C C . ASN B 2 56 ? -2.253 -49.527 6.556 1.00 28.07 359 ASN D C 1
ATOM 1934 O O . ASN B 2 56 ? -2.668 -50.495 7.181 1.00 27.89 359 ASN D O 1
ATOM 1939 N N . SER B 2 57 ? -0.957 -49.313 6.344 1.00 28.08 360 SER D N 1
ATOM 1940 C CA . SER B 2 57 ? 0.046 -50.229 6.858 1.00 28.19 360 SER D CA 1
ATOM 1941 C C . SER B 2 57 ? 0.119 -50.216 8.391 1.00 28.16 360 SER D C 1
ATOM 1942 O O . SER B 2 57 ? 0.616 -51.166 8.986 1.00 28.42 360 SER D O 1
ATOM 1945 N N . MET B 2 58 ? -0.399 -49.161 9.025 1.00 27.56 361 MET D N 1
ATOM 1946 C CA . MET B 2 58 ? -0.399 -49.060 10.497 1.00 27.47 361 MET D CA 1
ATOM 1947 C C . MET B 2 58 ? -1.686 -49.608 11.147 1.00 26.93 361 MET D C 1
ATOM 1948 O O . MET B 2 58 ? -1.843 -49.563 12.368 1.00 26.35 361 MET D O 1
ATOM 1953 N N . GLY B 2 59 ? -2.603 -50.099 10.322 1.00 26.69 362 GLY D N 1
ATOM 1954 C CA . GLY B 2 59 ? -3.843 -50.705 10.820 1.00 26.38 362 GLY D CA 1
ATOM 1955 C C . GLY B 2 59 ? -4.987 -49.737 10.998 1.00 26.23 362 GLY D C 1
ATOM 1956 O O . GLY B 2 59 ? -5.773 -49.889 11.936 1.00 26.94 362 GLY D O 1
ATOM 1957 N N . PHE B 2 60 ? -5.106 -48.769 10.085 1.00 26.29 363 PHE D N 1
ATOM 1958 C CA . PHE B 2 60 ? -6.172 -47.751 10.125 1.00 26.71 363 PHE D CA 1
ATOM 1959 C C . PHE B 2 60 ? -7.069 -47.832 8.896 1.00 27.75 363 PHE D C 1
ATOM 1960 O O . PHE B 2 60 ? -6.583 -48.007 7.797 1.00 27.85 363 PHE D O 1
ATOM 1968 N N . LYS B 2 61 ? -8.379 -47.733 9.090 1.00 29.21 364 LYS D N 1
ATOM 1969 C CA . LYS B 2 61 ? -9.310 -47.526 7.976 1.00 31.05 364 LYS D CA 1
ATOM 1970 C C . LYS B 2 61 ? -9.361 -46.024 7.662 1.00 31.51 364 LYS D C 1
ATOM 1971 O O . LYS B 2 61 ? -9.535 -45.203 8.564 1.00 31.47 364 LYS D O 1
ATOM 1977 N N . SER B 2 62 ? -9.239 -45.666 6.389 1.00 32.27 365 SER D N 1
ATOM 1978 C CA . SER B 2 62 ? -9.157 -44.260 6.014 1.00 33.63 365 SER D CA 1
ATOM 1979 C C . SER B 2 62 ? -10.250 -43.892 5.027 1.00 34.73 365 SER D C 1
ATOM 1980 O O . SER B 2 62 ? -10.502 -44.641 4.076 1.00 35.01 365 SER D O 1
ATOM 1983 N N . HIS B 2 63 ? -10.877 -42.742 5.261 1.00 35.86 366 HIS D N 1
ATOM 1984 C CA . HIS B 2 63 ? -11.835 -42.161 4.335 1.00 37.66 366 HIS D CA 1
ATOM 1985 C C . HIS B 2 63 ? -11.536 -40.689 4.037 1.00 38.01 366 HIS D C 1
ATOM 1986 O O . HIS B 2 63 ? -11.605 -39.831 4.920 1.00 37.49 366 HIS D O 1
ATOM 1993 N N . THR B 2 64 ? -11.236 -40.406 2.777 1.00 38.81 367 THR D N 1
ATOM 1994 C CA . THR B 2 64 ? -10.954 -39.040 2.338 1.00 40.07 367 THR D CA 1
ATOM 1995 C C . THR B 2 64 ? -12.106 -38.431 1.522 1.00 40.71 367 THR D C 1
ATOM 1996 O O . THR B 2 64 ? -12.629 -39.062 0.596 1.00 40.57 367 THR D O 1
ATOM 2000 N N . ARG B 2 65 ? -12.496 -37.208 1.878 1.00 41.57 368 ARG D N 1
ATOM 2001 C CA . ARG B 2 65 ? -13.303 -36.390 0.978 1.00 42.63 368 ARG D CA 1
ATOM 2002 C C . ARG B 2 65 ? -12.448 -35.317 0.293 1.00 42.27 368 ARG D C 1
ATOM 2003 O O . ARG B 2 65 ? -11.958 -35.534 -0.809 1.00 43.42 368 ARG D O 1
ATOM 2011 N N . ASN B 2 66 ? -12.240 -34.165 0.905 1.00 41.73 369 ASN D N 1
ATOM 2012 C CA . ASN B 2 66 ? -11.579 -33.110 0.117 1.00 41.21 369 ASN D CA 1
ATOM 2013 C C . ASN B 2 66 ? -10.326 -32.537 0.791 1.00 40.28 369 ASN D C 1
ATOM 2014 O O . ASN B 2 66 ? -10.357 -31.464 1.426 1.00 40.89 369 ASN D O 1
ATOM 2019 N N . PHE B 2 67 ? -9.224 -33.271 0.647 1.00 38.32 370 PHE D N 1
ATOM 2020 C CA . PHE B 2 67 ? -7.994 -32.982 1.384 1.00 36.31 370 PHE D CA 1
ATOM 2021 C C . PHE B 2 67 ? -8.226 -33.004 2.902 1.00 35.43 370 PHE D C 1
ATOM 2022 O O . PHE B 2 67 ? -7.417 -32.492 3.674 1.00 35.20 370 PHE D O 1
ATOM 2030 N N . LYS B 2 68 ? -9.347 -33.609 3.304 1.00 34.09 371 LYS D N 1
ATOM 2031 C CA . LYS B 2 68 ? -9.644 -33.965 4.686 1.00 33.08 371 LYS D CA 1
ATOM 2032 C C . LYS B 2 68 ? -9.813 -35.499 4.829 1.00 32.48 371 LYS D C 1
ATOM 2033 O O . LYS B 2 68 ? -10.698 -36.089 4.201 1.00 32.21 371 LYS D O 1
ATOM 2039 N N . THR B 2 69 ? -8.981 -36.124 5.662 1.00 30.90 372 THR D N 1
ATOM 2040 C CA . THR B 2 69 ? -9.011 -37.580 5.872 1.00 30.54 372 THR D CA 1
ATOM 2041 C C . THR B 2 69 ? -9.422 -37.942 7.291 1.00 29.35 372 THR D C 1
ATOM 2042 O O . THR B 2 69 ? -8.946 -37.347 8.254 1.00 28.99 372 THR D O 1
ATOM 2046 N N . ARG B 2 70 ? -10.258 -38.967 7.403 1.00 28.13 373 ARG D N 1
ATOM 2047 C CA . ARG B 2 70 ? -10.670 -39.533 8.676 1.00 27.34 373 ARG D CA 1
ATOM 2048 C C . ARG B 2 70 ? -10.060 -40.928 8.840 1.00 26.34 373 ARG D C 1
ATOM 2049 O O . ARG B 2 70 ? -10.288 -41.799 8.001 1.00 26.12 373 ARG D O 1
ATOM 2057 N N . LEU B 2 71 ? -9.274 -41.128 9.908 1.00 25.54 374 LEU D N 1
ATOM 2058 C CA . LEU B 2 71 ? -8.591 -42.405 10.181 1.00 24.48 374 LEU D CA 1
ATOM 2059 C C . LEU B 2 71 ? -9.221 -43.103 11.382 1.00 24.61 374 LEU D C 1
ATOM 2060 O O . LEU B 2 71 ? -9.360 -42.495 12.429 1.00 23.88 374 LEU D O 1
ATOM 2065 N N . GLU B 2 72 ? -9.612 -44.368 11.237 1.00 25.26 375 GLU D N 1
ATOM 2066 C CA . GLU B 2 72 ? -10.098 -45.124 12.388 1.00 27.35 375 GLU D CA 1
ATOM 2067 C C . GLU B 2 72 ? -9.298 -46.416 12.609 1.00 26.09 375 GLU D C 1
ATOM 2068 O O . GLU B 2 72 ? -9.063 -47.188 11.674 1.00 25.55 375 GLU D O 1
ATOM 2074 N N . GLY B 2 73 ? -8.837 -46.605 13.844 1.00 25.49 376 GLY D N 1
ATOM 2075 C CA . GLY B 2 73 ? -8.045 -47.772 14.196 1.00 25.21 376 GLY D CA 1
ATOM 2076 C C . GLY B 2 73 ? -8.836 -49.061 14.086 1.00 24.45 376 GLY D C 1
ATOM 2077 O O . GLY B 2 73 ? -9.963 -49.130 14.542 1.00 24.50 376 GLY D O 1
ATOM 2078 N N . LEU B 2 74 ? -8.232 -50.080 13.486 1.00 23.91 377 LEU D N 1
ATOM 2079 C CA . LEU B 2 74 ? -8.871 -51.381 13.310 1.00 23.44 377 LEU D CA 1
ATOM 2080 C C . LEU B 2 74 ? -8.507 -52.391 14.399 1.00 23.70 377 LEU D C 1
ATOM 2081 O O . LEU B 2 74 ? -9.005 -53.530 14.390 1.00 23.32 377 LEU D O 1
ATOM 2086 N N . SER B 2 75 ? -7.664 -51.972 15.351 1.00 23.84 378 SER D N 1
ATOM 2087 C CA . SER B 2 75 ? -7.260 -52.829 16.468 1.00 23.91 378 SER D CA 1
ATOM 2088 C C . SER B 2 75 ? -8.490 -53.335 17.199 1.00 24.76 378 SER D C 1
ATOM 2089 O O . SER B 2 75 ? -9.487 -52.612 17.318 1.00 24.26 378 SER D O 1
ATOM 2092 N N . SER B 2 76 ? -8.408 -54.576 17.682 1.00 25.07 379 SER D N 1
ATOM 2093 C CA . SER B 2 76 ? -9.503 -55.175 18.444 1.00 25.92 379 SER D CA 1
ATOM 2094 C C . SER B 2 76 ? -9.416 -54.778 19.928 1.00 26.38 379 SER D C 1
ATOM 2095 O O . SER B 2 76 ? -10.325 -55.045 20.730 1.00 26.36 379 SER D O 1
ATOM 2098 N N . ILE B 2 77 ? -8.315 -54.127 20.279 1.00 26.64 380 ILE D N 1
ATOM 2099 C CA . ILE B 2 77 ? -8.048 -53.711 21.645 1.00 27.06 380 ILE D CA 1
ATOM 2100 C C . ILE B 2 77 ? -8.375 -52.228 21.795 1.00 27.87 380 ILE D C 1
ATOM 2101 O O . ILE B 2 77 ? -7.893 -51.411 21.015 1.00 27.05 380 ILE D O 1
ATOM 2106 N N . LYS B 2 78 ? -9.175 -51.894 22.808 1.00 29.34 381 LYS D N 1
ATOM 2107 C CA . LYS B 2 78 ? -9.789 -50.565 22.940 1.00 31.27 381 LYS D CA 1
ATOM 2108 C C . LYS B 2 78 ? -8.820 -49.396 22.883 1.00 31.06 381 LYS D C 1
ATOM 2109 O O . LYS B 2 78 ? -9.058 -48.448 22.144 1.00 31.06 381 LYS D O 1
ATOM 2115 N N . ALA B 2 79 ? -7.728 -49.474 23.636 1.00 31.13 382 ALA D N 1
ATOM 2116 C CA . ALA B 2 79 ? -6.701 -48.422 23.611 1.00 31.38 382 ALA D CA 1
ATOM 2117 C C . ALA B 2 79 ? -6.184 -48.142 22.209 1.00 31.28 382 ALA D C 1
ATOM 2118 O O . ALA B 2 79 ? -5.737 -47.032 21.934 1.00 32.19 382 ALA D O 1
ATOM 2120 N N . GLY B 2 80 ? -6.250 -49.129 21.320 1.00 30.44 383 GLY D N 1
ATOM 2121 C CA . GLY B 2 80 ? -5.831 -48.926 19.933 1.00 29.69 383 GLY D CA 1
ATOM 2122 C C . GLY B 2 80 ? -6.919 -48.395 19.021 1.00 29.31 383 GLY D C 1
ATOM 2123 O O . GLY B 2 80 ? -6.665 -48.134 17.842 1.00 29.03 383 GLY D O 1
ATOM 2124 N N . GLN B 2 81 ? -8.137 -48.236 19.561 1.00 29.17 384 GLN D N 1
ATOM 2125 C CA . GLN B 2 81 ? -9.287 -47.717 18.792 1.00 29.07 384 GLN D CA 1
ATOM 2126 C C . GLN B 2 81 ? -9.330 -46.185 18.694 1.00 28.71 384 GLN D C 1
ATOM 2127 O O . GLN B 2 81 ? -10.326 -45.535 19.057 1.00 29.65 384 GLN D O 1
ATOM 2133 N N . LEU B 2 82 ? -8.242 -45.654 18.145 1.00 27.33 385 LEU D N 1
ATOM 2134 C CA . LEU B 2 82 ? -7.965 -44.242 17.961 1.00 26.52 385 LEU D CA 1
ATOM 2135 C C . LEU B 2 82 ? -8.750 -43.718 16.761 1.00 25.41 385 LEU D C 1
ATOM 2136 O O . LEU B 2 82 ? -8.830 -44.398 15.741 1.00 25.35 385 LEU D O 1
ATOM 2141 N N . ALA B 2 83 ? -9.354 -42.533 16.881 1.00 23.61 386 ALA D N 1
ATOM 2142 C CA . ALA B 2 83 ? -9.878 -41.850 15.699 1.00 22.80 386 ALA D CA 1
ATOM 2143 C C . ALA B 2 83 ? -9.096 -40.570 15.491 1.00 21.61 386 ALA D C 1
ATOM 2144 O O . ALA B 2 83 ? -8.779 -39.876 16.441 1.00 21.41 386 ALA D O 1
ATOM 2146 N N . VAL B 2 84 ? -8.806 -40.267 14.235 1.00 20.45 387 VAL D N 1
ATOM 2147 C CA . VAL B 2 84 ? -7.931 -39.152 13.878 1.00 20.40 387 VAL D CA 1
ATOM 2148 C C . VAL B 2 84 ? -8.470 -38.452 12.644 1.00 20.85 387 VAL D C 1
ATOM 2149 O O . VAL B 2 84 ? -8.853 -39.113 11.677 1.00 20.80 387 VAL D O 1
ATOM 2153 N N . VAL B 2 85 ? -8.515 -37.124 12.671 1.00 21.56 388 VAL D N 1
ATOM 2154 C CA . VAL B 2 85 ? -8.757 -36.401 11.423 1.00 22.94 388 VAL D CA 1
ATOM 2155 C C . VAL B 2 85 ? -7.576 -35.559 10.986 1.00 23.07 388 VAL D C 1
ATOM 2156 O O . VAL B 2 85 ? -6.892 -34.967 11.807 1.00 23.55 388 VAL D O 1
ATOM 2160 N N . ILE B 2 86 ? -7.339 -35.539 9.683 1.00 23.41 389 ILE D N 1
ATOM 2161 C CA . ILE B 2 86 ? -6.209 -34.841 9.114 1.00 24.58 389 ILE D CA 1
ATOM 2162 C C . ILE B 2 86 ? -6.763 -33.931 8.024 1.00 25.35 389 ILE D C 1
ATOM 2163 O O . ILE B 2 86 ? -7.564 -34.384 7.199 1.00 25.57 389 ILE D O 1
ATOM 2168 N N . GLU B 2 87 ? -6.385 -32.648 8.058 1.00 25.31 390 GLU D N 1
ATOM 2169 C CA . GLU B 2 87 ? -6.696 -31.710 6.969 1.00 26.08 390 GLU D CA 1
ATOM 2170 C C . GLU B 2 87 ? -5.477 -30.964 6.487 1.00 24.90 390 GLU D C 1
ATOM 2171 O O . GLU B 2 87 ? -4.602 -30.601 7.272 1.00 24.63 390 GLU D O 1
ATOM 2177 N N . ILE B 2 88 ? -5.468 -30.706 5.186 1.00 24.20 391 ILE D N 1
ATOM 2178 C CA . ILE B 2 88 ? -4.401 -29.971 4.520 1.00 23.63 391 ILE D CA 1
ATOM 2179 C C . ILE B 2 88 ? -4.950 -28.598 4.156 1.00 23.56 391 ILE D C 1
ATOM 2180 O O . ILE B 2 88 ? -6.119 -28.483 3.721 1.00 23.31 391 ILE D O 1
ATOM 2185 N N . TYR B 2 89 ? -4.137 -27.570 4.396 1.00 21.98 392 TYR D N 1
ATOM 2186 C CA . TYR B 2 89 ? -4.458 -26.201 4.040 1.00 22.03 392 TYR D CA 1
ATOM 2187 C C . TYR B 2 89 ? -3.281 -25.603 3.283 1.00 21.95 392 TYR D C 1
ATOM 2188 O O . TYR B 2 89 ? -2.131 -25.855 3.631 1.00 20.56 392 TYR D O 1
ATOM 2197 N N . GLU B 2 90 ? -3.566 -24.775 2.289 1.00 21.78 393 GLU D N 1
ATOM 2198 C CA . GLU B 2 90 ? -2.515 -24.023 1.629 1.00 22.80 393 GLU D CA 1
ATOM 2199 C C . GLU B 2 90 ? -2.259 -22.758 2.429 1.00 22.15 393 GLU D C 1
ATOM 2200 O O . GLU B 2 90 ? -3.131 -21.904 2.559 1.00 20.94 393 GLU D O 1
ATOM 2206 N N . VAL B 2 91 ? -1.058 -22.652 2.982 1.00 22.18 394 VAL D N 1
ATOM 2207 C CA . VAL B 2 91 ? -0.715 -21.463 3.744 1.00 22.91 394 VAL D CA 1
ATOM 2208 C C . VAL B 2 91 ? 0.070 -20.446 2.922 1.00 23.82 394 VAL D C 1
ATOM 2209 O O . VAL B 2 91 ? 0.152 -19.280 3.288 1.00 24.21 394 VAL D O 1
ATOM 2213 N N . ALA B 2 92 ? 0.605 -20.901 1.789 1.00 24.78 395 ALA D N 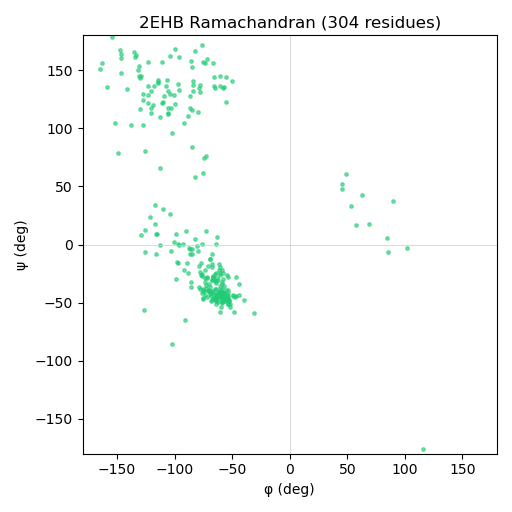1
ATOM 2214 C CA . ALA B 2 92 ? 1.341 -20.076 0.820 1.00 25.31 395 ALA D CA 1
ATOM 2215 C C . ALA B 2 92 ? 1.396 -20.871 -0.489 1.00 25.35 395 ALA D C 1
ATOM 2216 O O . ALA B 2 92 ? 1.241 -22.081 -0.464 1.00 25.56 395 ALA D O 1
ATOM 2218 N N . PRO B 2 93 ? 1.562 -20.195 -1.639 1.00 26.44 396 PRO D N 1
ATOM 2219 C CA . PRO B 2 93 ? 1.472 -20.866 -2.950 1.00 27.03 396 PRO D CA 1
ATOM 2220 C C . PRO B 2 93 ? 2.169 -22.224 -3.147 1.00 27.79 396 PRO D C 1
ATOM 2221 O O . PRO B 2 93 ? 1.608 -23.097 -3.854 1.00 30.05 396 PRO D O 1
ATOM 2225 N N . SER B 2 94 ? 3.312 -22.495 -2.537 1.00 26.04 397 SER D N 1
ATOM 2226 C CA . SER B 2 94 ? 3.709 -23.930 -2.609 1.00 24.61 397 SER D CA 1
ATOM 2227 C C . SER B 2 94 ? 3.873 -24.592 -1.238 1.00 23.92 397 SER D C 1
ATOM 2228 O O . SER B 2 94 ? 4.569 -25.575 -1.093 1.00 24.32 397 SER D O 1
ATOM 2231 N N . LEU B 2 95 ? 3.215 -24.045 -0.231 1.00 23.22 398 LEU D N 1
ATOM 2232 C CA . LEU B 2 95 ? 3.412 -24.483 1.142 1.00 22.38 398 LEU D CA 1
ATOM 2233 C C . LEU B 2 95 ? 2.083 -24.912 1.745 1.00 22.37 398 LEU D C 1
ATOM 2234 O O . LEU B 2 95 ? 1.166 -24.101 1.846 1.00 21.28 398 LEU D O 1
ATOM 2239 N N . PHE B 2 96 ? 2.033 -26.164 2.198 1.00 22.12 399 PHE D N 1
ATOM 2240 C CA . PHE B 2 96 ? 0.816 -26.762 2.722 1.00 22.46 399 PHE D CA 1
ATOM 2241 C C . PHE B 2 96 ? 1.022 -27.201 4.146 1.00 22.99 399 PHE D C 1
ATOM 2242 O O . PHE B 2 96 ? 2.046 -27.817 4.484 1.00 23.37 399 PHE D O 1
ATOM 2250 N N . MET B 2 97 ? 0.087 -26.837 5.006 1.00 22.83 400 MET D N 1
ATOM 2251 C CA . MET B 2 97 ? 0.132 -27.338 6.360 1.00 23.97 400 MET D CA 1
ATOM 2252 C C . MET B 2 97 ? -0.763 -28.546 6.503 1.00 22.39 400 MET D C 1
ATOM 2253 O O . MET B 2 97 ? -1.910 -28.546 6.036 1.00 22.52 400 MET D O 1
ATOM 2258 N N . VAL B 2 98 ? -0.226 -29.590 7.123 1.00 21.72 401 VAL D N 1
ATOM 2259 C CA . VAL B 2 98 ? -1.008 -30.770 7.462 1.00 20.76 401 VAL D CA 1
ATOM 2260 C C . VAL B 2 98 ? -1.265 -30.748 8.972 1.00 20.46 401 VAL D C 1
ATOM 2261 O O . VAL B 2 98 ? -0.346 -30.853 9.781 1.00 18.87 401 VAL D O 1
ATOM 2265 N N . ASP B 2 99 ? -2.538 -30.575 9.323 1.00 19.84 402 ASP D N 1
ATOM 2266 C CA . ASP B 2 99 ? -2.970 -30.480 10.693 1.00 20.23 402 ASP D CA 1
ATOM 2267 C C . ASP B 2 99 ? -3.603 -31.806 11.093 1.00 20.51 402 ASP D C 1
ATOM 2268 O O . ASP B 2 99 ? -4.635 -32.205 10.537 1.00 20.35 402 ASP D O 1
ATOM 2273 N N . VAL B 2 100 ? -2.996 -32.469 12.073 1.00 20.51 403 VAL D N 1
ATOM 2274 C CA . VAL B 2 100 ? -3.489 -33.754 12.560 1.00 20.51 403 VAL D CA 1
ATOM 2275 C C . VAL B 2 100 ? -4.199 -33.562 13.916 1.00 21.35 403 VAL D C 1
ATOM 2276 O O . VAL B 2 100 ? -3.657 -32.921 14.820 1.00 20.38 403 VAL D O 1
ATOM 2280 N N . ARG B 2 101 ? -5.421 -34.092 14.028 1.00 21.76 404 ARG D N 1
ATOM 2281 C CA . ARG B 2 101 ? -6.232 -33.941 15.240 1.00 23.12 404 ARG D CA 1
ATOM 2282 C C . ARG B 2 101 ? -6.811 -35.273 15.732 1.00 23.07 404 ARG D C 1
ATOM 2283 O O . ARG B 2 101 ? -7.191 -36.117 14.931 1.00 22.76 404 ARG D O 1
ATOM 2291 N N . LYS B 2 102 ? -6.915 -35.423 17.053 1.00 23.38 405 LYS D N 1
ATOM 2292 C CA . LYS B 2 102 ? -7.528 -36.581 17.659 1.00 23.54 405 LYS D CA 1
ATOM 2293 C C . LYS B 2 102 ? -9.045 -36.354 17.776 1.00 24.08 405 LYS D C 1
ATOM 2294 O O . LYS B 2 102 ? -9.484 -35.416 18.452 1.00 23.81 405 LYS D O 1
ATOM 2300 N N . ALA B 2 103 ? -9.829 -37.187 17.092 1.00 24.28 406 ALA D N 1
ATOM 2301 C CA . ALA B 2 103 ? -11.302 -37.159 17.216 1.00 25.06 406 ALA D CA 1
ATOM 2302 C C . ALA B 2 103 ? -11.746 -38.022 18.391 1.00 25.58 406 ALA D C 1
ATOM 2303 O O . ALA B 2 103 ? -12.745 -37.713 19.042 1.00 26.87 406 ALA D O 1
ATOM 2305 N N . ALA B 2 104 ? -11.009 -39.102 18.668 1.00 25.39 407 ALA D N 1
ATOM 2306 C CA . ALA B 2 104 ? -11.367 -40.011 19.759 1.00 25.21 407 ALA D CA 1
ATOM 2307 C C . ALA B 2 104 ? -10.224 -40.928 20.130 1.00 24.56 407 ALA D C 1
ATOM 2308 O O . ALA B 2 104 ? -9.437 -41.289 19.286 1.00 24.41 407 ALA D O 1
ATOM 2310 N N . GLY B 2 105 ? -10.180 -41.346 21.389 1.00 24.74 408 GLY D N 1
ATOM 2311 C CA . GLY B 2 105 ? -9.179 -42.290 21.850 1.00 24.54 408 GLY D CA 1
ATOM 2312 C C . GLY B 2 105 ? -8.241 -41.698 22.885 1.00 24.82 408 GLY D C 1
ATOM 2313 O O . GLY B 2 105 ? -8.405 -40.550 23.327 1.00 24.85 408 GLY D O 1
ATOM 2314 N N . GLU B 2 106 ? -7.253 -42.488 23.270 1.00 24.32 409 GLU D N 1
ATOM 2315 C CA . GLU B 2 106 ? -6.365 -42.111 24.344 1.00 24.83 409 GLU D CA 1
ATOM 2316 C C . GLU B 2 106 ? -5.240 -41.215 23.840 1.00 23.62 409 GLU D C 1
ATOM 2317 O O . GLU B 2 106 ? -4.679 -41.470 22.789 1.00 23.56 409 GLU D O 1
ATOM 2323 N N . THR B 2 107 ? -4.935 -40.166 24.605 1.00 23.03 410 THR D N 1
ATOM 2324 C CA . THR B 2 107 ? -3.886 -39.184 24.278 1.00 22.03 410 THR D CA 1
ATOM 2325 C C . THR B 2 107 ? -2.502 -39.817 24.075 1.00 22.22 410 THR D C 1
ATOM 2326 O O . THR B 2 107 ? -1.833 -39.517 23.095 1.00 22.34 410 THR D O 1
ATOM 2330 N N . LEU B 2 108 ? -2.085 -40.685 24.994 1.00 21.64 411 LEU D N 1
ATOM 2331 C CA . LEU B 2 108 ? -0.786 -41.333 24.902 1.00 21.86 411 LEU D CA 1
ATOM 2332 C C . LEU B 2 108 ? -0.663 -42.257 23.689 1.00 21.77 411 LEU D C 1
ATOM 2333 O O . LEU B 2 108 ? 0.419 -42.424 23.129 1.00 21.33 411 LEU D O 1
ATOM 2338 N N . GLU B 2 109 ? -1.777 -42.862 23.280 1.00 21.84 412 GLU D N 1
ATOM 2339 C CA . GLU B 2 109 ? -1.796 -43.729 22.101 1.00 21.98 412 GLU D CA 1
ATOM 2340 C C . GLU B 2 109 ? -1.738 -42.824 20.874 1.00 21.75 412 GLU D C 1
ATOM 2341 O O . GLU B 2 109 ? -1.025 -43.099 19.898 1.00 21.98 412 GLU D O 1
ATOM 2347 N N . TYR B 2 110 ? -2.464 -41.712 20.944 1.00 21.30 413 TYR D N 1
ATOM 2348 C CA . TYR B 2 110 ? -2.430 -40.715 19.879 1.00 21.10 413 TYR D CA 1
ATOM 2349 C C . TYR B 2 110 ? -1.018 -40.168 19.642 1.00 21.17 413 TYR D C 1
ATOM 2350 O O . TYR B 2 110 ? -0.592 -40.023 18.501 1.00 21.21 413 TYR D O 1
ATOM 2359 N N . HIS B 2 111 ? -0.298 -39.854 20.715 1.00 20.98 414 HIS D N 1
ATOM 2360 C CA . HIS B 2 111 ? 1.063 -39.351 20.568 1.00 21.48 414 HIS D CA 1
ATOM 2361 C C . HIS B 2 111 ? 1.992 -40.365 19.955 1.00 21.52 414 HIS D C 1
ATOM 2362 O O . HIS B 2 111 ? 2.865 -39.990 19.161 1.00 21.73 414 HIS D O 1
ATOM 2369 N N . LYS B 2 112 ? 1.803 -41.630 20.333 1.00 21.13 415 LYS D N 1
ATOM 2370 C CA . LYS B 2 112 ? 2.590 -42.745 19.803 1.00 22.59 415 LYS D CA 1
ATOM 2371 C C . LYS B 2 112 ? 2.332 -42.883 18.294 1.00 22.35 415 LYS D C 1
ATOM 2372 O O . LYS B 2 112 ? 3.282 -42.998 17.505 1.00 22.32 415 LYS D O 1
ATOM 2378 N N . PHE B 2 113 ? 1.047 -42.858 17.915 1.00 22.06 416 PHE D N 1
ATOM 2379 C CA . PHE B 2 113 ? 0.600 -42.816 16.524 1.00 21.74 416 PHE D CA 1
ATOM 2380 C C . PHE B 2 113 ? 1.255 -41.705 15.705 1.00 22.32 416 PHE D C 1
ATOM 2381 O O . PHE B 2 113 ? 1.829 -41.960 14.625 1.00 23.26 416 PHE D O 1
ATOM 2389 N N . TYR B 2 114 ? 1.164 -40.472 16.196 1.00 22.96 417 TYR D N 1
ATOM 2390 C CA . TYR B 2 114 ? 1.691 -39.319 15.447 1.00 23.84 417 TYR D CA 1
ATOM 2391 C C . TYR B 2 114 ? 3.202 -39.441 15.213 1.00 24.76 417 TYR D C 1
ATOM 2392 O O . TYR B 2 114 ? 3.686 -39.177 14.109 1.00 24.55 417 TYR D O 1
ATOM 2401 N N . LYS B 2 115 ? 3.935 -39.838 16.252 1.00 26.17 418 LYS D N 1
ATOM 2402 C CA . LYS B 2 115 ? 5.381 -40.085 16.131 1.00 28.10 418 LYS D CA 1
ATOM 2403 C C . LYS B 2 115 ? 5.699 -41.112 15.027 1.00 28.42 418 LYS D C 1
ATOM 2404 O O . LYS B 2 115 ? 6.569 -40.872 14.185 1.00 28.75 418 LYS D O 1
ATOM 2410 N N . LYS B 2 116 ? 4.987 -42.239 15.039 1.00 29.03 419 LYS D N 1
ATOM 2411 C CA . LYS B 2 116 ? 5.166 -43.300 14.062 1.00 30.05 419 LYS D CA 1
ATOM 2412 C C . LYS B 2 116 ? 4.797 -42.826 12.649 1.00 30.24 419 LYS D C 1
ATOM 2413 O O . LYS B 2 116 ? 5.566 -43.058 11.700 1.00 30.62 419 LYS D O 1
ATOM 2419 N N . LEU B 2 117 ? 3.639 -42.175 12.511 1.00 30.29 420 LEU D N 1
ATOM 2420 C CA . LEU B 2 117 ? 3.235 -41.572 11.237 1.00 30.55 420 LEU D CA 1
ATOM 2421 C C . LEU B 2 117 ? 4.368 -40.727 10.618 1.00 31.23 420 LEU D C 1
ATOM 2422 O O . LEU B 2 117 ? 4.814 -41.006 9.513 1.00 31.49 420 LEU D O 1
ATOM 2427 N N . CYS B 2 118 ? 4.843 -39.735 11.357 1.00 31.96 421 CYS D N 1
ATOM 2428 C CA . CYS B 2 118 ? 5.878 -38.808 10.894 1.00 33.71 421 CYS D CA 1
ATOM 2429 C C . CYS B 2 118 ? 7.205 -39.462 10.498 1.00 34.39 421 CYS D C 1
ATOM 2430 O O . CYS B 2 118 ? 7.902 -38.958 9.598 1.00 34.92 421 CYS D O 1
ATOM 2433 N N . SER B 2 119 ? 7.559 -40.562 11.168 1.00 35.15 422 SER D N 1
ATOM 2434 C CA . SER B 2 119 ? 8.801 -41.286 10.859 1.00 36.15 422 SER D CA 1
ATOM 2435 C C . SER B 2 119 ? 8.698 -42.029 9.534 1.00 36.78 422 SER D C 1
ATOM 2436 O O . SER B 2 119 ? 9.701 -42.257 8.861 1.00 37.06 422 SER D O 1
ATOM 2439 N N . LYS B 2 120 ? 7.477 -42.411 9.176 1.00 37.61 423 LYS D N 1
ATOM 2440 C CA . LYS B 2 120 ? 7.183 -43.019 7.886 1.00 38.39 423 LYS D CA 1
ATOM 2441 C C . LYS B 2 120 ? 7.090 -42.004 6.750 1.00 39.12 423 LYS D C 1
ATOM 2442 O O . LYS B 2 120 ? 7.153 -42.375 5.593 1.00 39.31 423 LYS D O 1
ATOM 2448 N N . LEU B 2 121 ? 6.907 -40.733 7.088 1.00 40.26 424 LEU D N 1
ATOM 2449 C CA . LEU B 2 121 ? 6.641 -39.681 6.102 1.00 41.11 424 LEU D CA 1
ATOM 2450 C C . LEU B 2 121 ? 7.747 -38.624 6.076 1.00 42.29 424 LEU D C 1
ATOM 2451 O O . LEU B 2 121 ? 7.549 -37.520 5.550 1.00 41.89 424 LEU D O 1
ATOM 2456 N N . GLU B 2 122 ? 8.910 -38.960 6.635 1.00 44.21 425 GLU D N 1
ATOM 2457 C CA . GLU B 2 122 ? 9.984 -37.969 6.836 1.00 46.39 425 GLU D CA 1
ATOM 2458 C C . GLU B 2 122 ? 10.421 -37.331 5.510 1.00 46.77 425 GLU D C 1
ATOM 2459 O O . GLU B 2 122 ? 10.968 -36.218 5.495 1.00 47.45 425 GLU D O 1
ATOM 2465 N N . ASN B 2 123 ? 10.156 -38.033 4.407 1.00 47.11 426 ASN D N 1
ATOM 2466 C CA . ASN B 2 123 ? 10.423 -37.512 3.072 1.00 47.48 426 ASN D CA 1
ATOM 2467 C C . ASN B 2 123 ? 9.564 -36.294 2.691 1.00 46.97 426 ASN D C 1
ATOM 2468 O O . ASN B 2 123 ? 10.100 -35.308 2.179 1.00 47.57 426 ASN D O 1
ATOM 2473 N N . ILE B 2 124 ? 8.253 -36.353 2.951 1.00 46.03 427 ILE D N 1
ATOM 2474 C CA . ILE B 2 124 ? 7.338 -35.258 2.567 1.00 44.82 427 ILE D CA 1
ATOM 2475 C C . ILE B 2 124 ? 7.388 -34.021 3.483 1.00 44.48 427 ILE D C 1
ATOM 2476 O O . ILE B 2 124 ? 6.908 -32.948 3.111 1.00 44.31 427 ILE D O 1
ATOM 2481 N N . ILE B 2 125 ? 7.972 -34.181 4.669 1.00 43.63 428 ILE D N 1
ATOM 2482 C CA . ILE B 2 125 ? 8.028 -33.131 5.670 1.00 43.02 428 ILE D CA 1
ATOM 2483 C C . ILE B 2 125 ? 9.103 -32.132 5.295 1.00 43.51 428 ILE D C 1
ATOM 2484 O O . ILE B 2 125 ? 10.237 -32.523 4.995 1.00 43.87 428 ILE D O 1
ATOM 2489 N N . TRP B 2 126 ? 8.743 -30.851 5.327 1.00 43.61 429 TRP D N 1
ATOM 2490 C CA . TRP B 2 126 ? 9.606 -29.772 4.857 1.00 44.36 429 TRP D CA 1
ATOM 2491 C C . TRP B 2 126 ? 10.384 -29.108 5.999 1.00 45.52 429 TRP D C 1
ATOM 2492 O O . TRP B 2 126 ? 9.812 -28.836 7.051 1.00 45.63 429 TRP D O 1
ATOM 2503 N N . ARG B 2 127 ? 11.671 -28.825 5.752 1.00 46.99 430 ARG D N 1
ATOM 2504 C CA . ARG B 2 127 ? 12.674 -28.347 6.755 1.00 48.34 430 ARG D CA 1
ATOM 2505 C C . ARG B 2 127 ? 12.125 -27.820 8.082 1.00 48.61 430 ARG D C 1
ATOM 2506 O O . ARG B 2 127 ? 11.063 -27.194 8.114 1.00 49.36 430 ARG D O 1
#

Foldseek 3Di:
DLCVLVVLFVHHSLLLVLVLVVLQVLCPPPPNDQKHAQLSQCCVVPVGSPDDALLSVLLQCLLPPVNPRIHHSSSVSNQCSQQAPPHPVLSLLVSVQSSLCSPPPQWNALVSLLVVLVRVCVVVVHDDDPVVSVVVSVVVVVQLPPVPDRTHHSVSSVVVCVVPVCVSVVRHPHCSVVSSVD/DAAAAAEPVNVVCVDPVNDPVVVVDDDDPDDDDQQKFKFQDGLVVVVVLLCVLLVVVQWDWDDDHQKIWTAHPDPDQQRGWIKIWHWHDHDPRMIMIHIDTPDHDPVNVVVVSVSSCVSVVPGGDD

Organism: Arabidopsis thaliana (NCBI:txid3702)

B-factor: mean 30.99, std 11.81, range [11.49, 132.9]

Sequence (308 aa):
DPELLASVTPFTVEEVEALYELFKKLSSSIIDDGLIHKEEFQLALFRNRNRRNLFADRIFDVFDVKRNGVIEFGEFVRSLGVFHPSAPVHEKVKFAFKLYDLRQTGFIEREELKEMVVALLHESELVLSEDMIEVMVDKAFVQADRKNDGKIDIDEWKDFVSLNPSLIKNMTLPYLKDINRTEGPLMMNAFEMITLSQGLNLSALFDRRQDFVKRQTRFVSRREPSEIIANIEAVANSMGFKSHTRNFKTRLEGLSSIKAGQLAVVIEIYEVAPSLFMVDVRKAAGETLEYHKFYKKLCSKLENIIWR

Secondary structure (DSSP, 8-state):
-HHHHHHHSS--HHHHHHHHHHHHHHTTSSS-SS-EEHHHHHHHHHS-TT---HHHHHHHHHH-TT-SSEE-HHHHHHHHGGGSTTS-HHHHHHHHHHHH-TT--SSEEHHHHHHHHHHHHHHHT----HHHHHHHHHHHHHHH-TT-SSEE-HHHHHHHHHH-GGGGGGG--TTTTSTTT-/--PEE--HHHHHTT-TTT-GGGGG-S---SPPP--EEEE-S-HHHHHHHHHHHHHHTTEEEEESSSEEEEEE--SSGGG--EEEEEEEEEETTEEEEEEEEEES-HHHHHHHHHHHHHHSTTTB--

Solvent-accessible surface area: 15521 Å² total; per-residue (Å²): 114,49,128,96,6,15,90,81,18,58,5,61,46,113,18,0,90,22,2,101,106,29,4,90,74,7,3,49,38,62,102,120,68,42,56,3,39,51,68,1,6,9,12,13,5,2,81,59,106,116,50,188,9,40,2,0,31,16,0,11,43,6,2,6,100,130,130,71,46,27,1,42,31,27,8,4,0,125,8,0,2,28,0,10,40,71,10,86,97,74,70,10,6,83,14,3,16,82,5,8,10,13,123,97,64,48,72,0,23,73,95,0,0,62,65,1,0,63,21,0,8,148,7,2,135,18,95,21,66,118,119,31,7,69,72,7,0,59,98,0,8,92,105,1,8,129,100,134,87,42,87,0,28,61,70,1,0,71,48,10,5,80,151,36,94,61,3,18,152,21,5,44,5,96,70,0,115,67,10,95,182,135,193,42,15,136,112,11,23,3,1,37,2,0,22,43,0,44,0,6,55,1,48,16,7,34,60,168,212,74,116,86,74,67,151,33,16,39,10,4,0,97,81,114,11,66,79,0,17,54,46,0,47,61,19,0,87,88,47,34,18,125,31,114,36,186,104,28,101,0,110,0,85,13,115,52,104,126,167,38,15,80,3,14,0,15,0,28,4,33,36,13,8,101,50,0,14,1,0,6,4,85,78,48,49,38,100,42,105,50,14,14,127,7,26,111,100,0,24,64,93,4,128,136,4,58,89,198